Protein AF-A0A4Q2ZDD1-F1 (afdb_monomer)

Sequence (211 aa):
MNVKSLLVLTPCVVAMPARAEEAPAAVHGDAVAQMRRCVEDNGSFETWMLLLDAGDRVYPALAEELLRTRDPLMVRGIATLFQQSAGDKAVPLEAMRTFVKQHAREDPPLVQPVIMAMGAIGTMEDADFLREYLDGTDPAVARAAEEGTAAILLRAAGASPGVPVPEPTGLEKDDKVKRAIDRTMVWAWVAVGVLAAIRIALVVARRRGRW

Nearest PDB structures (foldseek):
  4d4z-assembly1_A  TM=6.697E-01  e=2.261E-03  Homo sapiens
  7p3y-assembly1_A  TM=6.116E-01  e=2.765E-01  Saccharomyces cerevisiae
  8rbx-assembly1_d  TM=6.125E-01  e=2.509E-01  Homo sapiens
  7ux3-assembly1_G  TM=5.053E-01  e=8.045E-01  Mus musculus
  7rw8-assembly1_B  TM=5.843E-01  e=2.580E+00  Mus musculus

Solvent-accessible surface area (backbone atoms only — not comparable to full-atom values): 12262 Å² total; per-residue (Å²): 142,84,89,83,88,87,82,81,87,74,83,82,83,74,83,76,77,95,65,90,74,78,75,58,70,69,57,33,59,47,43,49,52,49,50,52,47,24,61,74,65,74,53,43,62,66,58,50,51,52,56,36,71,48,24,62,74,36,39,67,40,45,33,54,45,52,71,66,59,86,50,60,65,58,46,41,49,49,28,50,46,62,51,70,24,84,45,77,57,65,64,49,51,53,36,44,54,52,42,40,73,72,28,51,86,80,40,41,82,65,28,38,53,42,39,46,27,41,16,76,66,43,50,74,70,50,29,61,60,30,55,76,34,50,86,41,93,48,67,66,43,13,50,29,23,49,55,15,27,51,42,22,51,33,50,75,70,68,39,74,84,71,72,80,75,76,76,79,75,85,72,97,80,61,79,65,60,53,55,52,50,54,50,55,52,50,51,53,51,48,51,54,50,51,53,51,51,52,50,51,51,51,54,52,50,63,60,63,73,72,118

Radius of gyration: 23.41 Å; Cα contacts (8 Å, |Δi|>4): 183; chains: 1; bounding box: 57×53×79 Å

Structure (mmCIF, N/CA/C/O backbone):
data_AF-A0A4Q2ZDD1-F1
#
_entry.id   AF-A0A4Q2ZDD1-F1
#
loop_
_atom_site.group_PDB
_atom_site.id
_atom_site.type_symbol
_atom_site.label_atom_id
_atom_site.label_alt_id
_atom_site.label_comp_id
_atom_site.label_asym_id
_atom_site.label_entity_id
_atom_site.label_seq_id
_atom_site.pdbx_PDB_ins_code
_atom_site.Cartn_x
_atom_site.Cartn_y
_atom_site.Cartn_z
_atom_site.occupancy
_atom_site.B_iso_or_equiv
_atom_site.auth_seq_id
_atom_site.auth_comp_id
_atom_site.auth_asym_id
_atom_site.auth_atom_id
_atom_site.pdbx_PDB_model_num
ATOM 1 N N . MET A 1 1 ? 40.234 -16.486 -63.274 1.00 39.50 1 MET A N 1
ATOM 2 C CA . MET A 1 1 ? 39.705 -17.621 -62.485 1.00 39.50 1 MET A CA 1
ATOM 3 C C . MET A 1 1 ? 40.265 -17.551 -61.072 1.00 39.50 1 MET A C 1
ATOM 5 O O . MET A 1 1 ? 41.427 -17.875 -60.898 1.00 39.50 1 MET A O 1
ATOM 9 N N . ASN A 1 2 ? 39.487 -17.058 -60.105 1.00 30.97 2 ASN A N 1
ATOM 10 C CA . ASN A 1 2 ? 39.189 -17.702 -58.815 1.00 30.97 2 ASN A CA 1
ATOM 11 C C . ASN A 1 2 ? 38.387 -16.702 -57.970 1.00 30.97 2 ASN A C 1
ATOM 13 O O . ASN A 1 2 ? 38.896 -15.652 -57.591 1.00 30.97 2 ASN A O 1
ATOM 17 N N . VAL A 1 3 ? 37.118 -17.026 -57.737 1.00 36.75 3 VAL A N 1
ATOM 18 C CA . VAL A 1 3 ? 36.177 -16.271 -56.907 1.00 36.75 3 VAL A CA 1
ATOM 19 C C . VAL A 1 3 ? 36.146 -16.970 -55.553 1.00 36.75 3 VAL A C 1
ATOM 21 O O . VAL A 1 3 ? 35.789 -18.145 -55.489 1.00 36.75 3 VAL A O 1
ATOM 24 N N . LYS A 1 4 ? 36.512 -16.276 -54.474 1.00 36.97 4 LYS A N 1
ATOM 25 C CA . LYS A 1 4 ? 36.211 -16.713 -53.108 1.00 36.97 4 LYS A CA 1
ATOM 26 C C . LYS A 1 4 ? 35.758 -15.527 -52.265 1.00 36.97 4 LYS A C 1
ATOM 28 O O . LYS A 1 4 ? 36.388 -14.475 -52.280 1.00 36.97 4 LYS A O 1
ATOM 33 N N . SER A 1 5 ? 34.692 -15.796 -51.513 1.00 38.69 5 SER A N 1
ATOM 34 C CA . SER A 1 5 ? 34.201 -15.058 -50.347 1.00 38.69 5 SER A CA 1
ATOM 35 C C . SER A 1 5 ? 33.252 -13.886 -50.610 1.00 38.69 5 SER A C 1
ATOM 37 O O . SER A 1 5 ? 33.546 -12.737 -50.306 1.00 38.69 5 SER A O 1
ATOM 39 N N . LEU A 1 6 ? 32.044 -14.226 -51.065 1.00 36.06 6 LEU A N 1
ATOM 40 C CA . LEU A 1 6 ? 30.820 -13.499 -50.725 1.00 36.06 6 LEU A CA 1
ATOM 41 C C . LEU A 1 6 ? 29.879 -14.517 -50.061 1.00 36.06 6 LEU A C 1
ATOM 43 O O . LEU A 1 6 ? 29.319 -15.372 -50.742 1.00 36.06 6 LEU A O 1
ATOM 47 N N . LEU A 1 7 ? 29.758 -14.482 -48.733 1.00 35.66 7 LEU A N 1
ATOM 48 C CA . LEU A 1 7 ? 28.697 -15.189 -48.015 1.00 35.66 7 LEU A CA 1
ATOM 49 C C . LEU A 1 7 ? 27.900 -14.154 -47.231 1.00 35.66 7 LEU A C 1
ATOM 51 O O . LEU A 1 7 ? 28.367 -13.543 -46.273 1.00 35.66 7 LEU A O 1
ATOM 55 N N . VAL A 1 8 ? 26.713 -13.928 -47.775 1.00 35.16 8 VAL A N 1
ATOM 56 C CA . VAL A 1 8 ? 25.659 -13.024 -47.345 1.00 35.16 8 VAL A CA 1
ATOM 57 C C . VAL A 1 8 ? 25.053 -13.548 -46.045 1.00 35.16 8 VAL A C 1
ATOM 59 O O . VAL A 1 8 ? 24.617 -14.695 -45.971 1.00 35.16 8 VAL A O 1
ATOM 62 N N . LEU A 1 9 ? 25.012 -12.680 -45.034 1.00 29.39 9 LEU A N 1
ATOM 63 C CA . LEU A 1 9 ? 24.261 -12.860 -43.795 1.00 29.39 9 LEU A CA 1
ATOM 64 C C . LEU A 1 9 ? 22.763 -12.944 -44.114 1.00 29.39 9 LEU A C 1
ATOM 66 O O . LEU A 1 9 ? 22.147 -11.963 -44.525 1.00 29.39 9 LEU A O 1
ATOM 70 N N . THR A 1 10 ? 22.179 -14.120 -43.920 1.00 31.58 10 THR A N 1
ATOM 71 C CA . THR A 1 10 ? 20.727 -14.313 -43.842 1.00 31.58 10 THR A CA 1
ATOM 72 C C . THR A 1 10 ? 20.294 -14.062 -42.393 1.00 31.58 10 THR A C 1
ATOM 74 O O . THR A 1 10 ? 20.909 -14.625 -41.486 1.00 31.58 10 THR A O 1
ATOM 77 N N . PRO A 1 11 ? 19.263 -13.241 -42.121 1.00 33.41 11 PRO A N 1
ATOM 78 C CA . PRO A 1 11 ? 18.731 -13.120 -40.773 1.00 33.41 11 PRO A CA 1
ATOM 79 C C . PRO A 1 11 ? 17.888 -14.362 -40.460 1.00 33.41 11 PRO A C 1
ATOM 81 O O . PRO A 1 11 ? 16.822 -14.570 -41.039 1.00 33.41 11 PRO A O 1
ATOM 84 N N . CYS A 1 12 ? 18.363 -15.192 -39.530 1.00 27.34 12 CYS A N 1
ATOM 85 C CA . CYS A 1 12 ? 17.522 -16.181 -38.866 1.00 27.34 12 CYS A CA 1
ATOM 86 C C . CYS A 1 12 ? 16.449 -15.442 -38.061 1.00 27.34 12 CYS A C 1
ATOM 88 O O . CYS A 1 12 ? 16.705 -14.928 -36.973 1.00 27.34 12 CYS A O 1
ATOM 90 N N . VAL A 1 13 ? 15.238 -15.407 -38.609 1.00 32.28 13 VAL A N 1
ATOM 91 C CA . VAL A 1 13 ? 14.012 -15.150 -37.858 1.00 32.28 13 VAL A CA 1
ATOM 92 C C . VAL A 1 13 ? 13.823 -16.332 -36.909 1.00 32.28 13 VAL A C 1
ATOM 94 O O . VAL A 1 13 ? 13.323 -17.385 -37.299 1.00 32.28 13 VAL A O 1
ATOM 97 N N . VAL A 1 14 ? 14.267 -16.178 -35.663 1.00 33.81 14 VAL A N 1
ATOM 98 C CA . VAL A 1 14 ? 13.861 -17.069 -34.576 1.00 33.81 14 VAL A CA 1
ATOM 99 C C . VAL A 1 14 ? 12.520 -16.556 -34.074 1.00 33.81 14 VAL A C 1
ATOM 101 O O . VAL A 1 14 ? 12.433 -15.501 -33.449 1.00 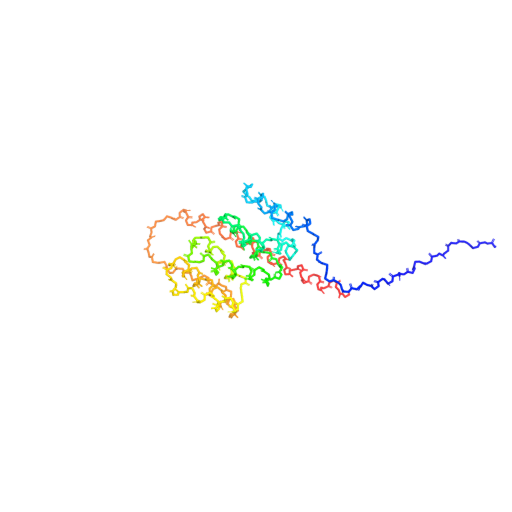33.81 14 VAL A O 1
ATOM 104 N N . ALA A 1 15 ? 11.462 -17.298 -34.388 1.00 32.88 15 ALA A N 1
ATOM 105 C CA . ALA A 1 15 ? 10.172 -17.150 -33.738 1.00 32.88 15 ALA A CA 1
ATOM 106 C C . ALA A 1 15 ? 10.356 -17.382 -32.228 1.00 32.88 15 ALA A C 1
ATOM 108 O O . ALA A 1 15 ? 10.667 -18.496 -31.808 1.00 32.88 15 ALA A O 1
ATOM 109 N N . MET A 1 16 ? 10.196 -16.338 -31.411 1.00 29.38 16 MET A N 1
ATOM 110 C CA . MET A 1 16 ? 10.110 -16.502 -29.960 1.00 29.38 16 MET A CA 1
ATOM 111 C C . MET A 1 16 ? 8.676 -16.902 -29.590 1.00 29.38 16 MET A C 1
ATOM 113 O O . MET A 1 16 ? 7.735 -16.210 -29.988 1.00 29.38 16 MET A O 1
ATOM 117 N N . PRO A 1 17 ? 8.475 -17.998 -28.838 1.00 32.72 17 PRO A N 1
ATOM 118 C CA . PRO A 1 17 ? 7.177 -18.309 -28.270 1.00 32.72 17 PRO A CA 1
ATOM 119 C C . PRO A 1 17 ? 6.877 -17.338 -27.124 1.00 32.72 17 PRO A C 1
ATOM 121 O O . PRO A 1 17 ? 7.739 -17.055 -26.293 1.00 32.72 17 PRO A O 1
ATOM 124 N N . ALA A 1 18 ? 5.633 -16.867 -27.057 1.00 37.66 18 ALA A N 1
ATOM 125 C CA . ALA A 1 18 ? 5.087 -16.235 -25.867 1.00 37.66 18 ALA A CA 1
ATOM 126 C C . ALA A 1 18 ? 5.152 -17.236 -24.700 1.00 37.66 18 ALA A C 1
ATOM 128 O O . ALA A 1 18 ? 4.382 -18.195 -24.647 1.00 37.66 18 ALA A O 1
ATOM 129 N N . ARG A 1 19 ? 6.100 -17.040 -23.783 1.00 34.28 19 ARG A N 1
ATOM 130 C CA . ARG A 1 19 ? 6.134 -17.702 -22.479 1.00 34.28 19 ARG A CA 1
ATOM 131 C C . ARG A 1 19 ? 6.264 -16.627 -21.414 1.00 34.28 19 ARG A C 1
ATOM 133 O O . ARG A 1 19 ? 7.178 -15.813 -21.468 1.00 34.28 19 ARG A O 1
ATOM 140 N N . ALA A 1 20 ? 5.325 -16.640 -20.475 1.00 40.78 20 ALA A N 1
ATOM 141 C CA . ALA A 1 20 ? 5.488 -16.004 -19.183 1.00 40.78 20 ALA A CA 1
ATOM 142 C C . ALA A 1 20 ? 6.718 -16.639 -18.517 1.00 40.78 20 ALA A C 1
ATOM 144 O O . ALA A 1 20 ? 6.679 -17.802 -18.119 1.00 40.78 20 ALA A O 1
ATOM 145 N N . GLU A 1 21 ? 7.838 -15.924 -18.510 1.00 38.06 21 GLU A N 1
ATOM 146 C CA . GLU A 1 21 ? 9.010 -16.296 -17.724 1.00 38.06 21 GLU A CA 1
ATOM 147 C C . GLU A 1 21 ? 8.718 -15.917 -16.271 1.00 38.06 21 GLU A C 1
ATOM 149 O O . GLU A 1 21 ? 8.709 -14.739 -15.913 1.00 38.06 21 GLU A O 1
ATOM 154 N N . GLU A 1 22 ? 8.439 -16.922 -15.437 1.00 40.59 22 GLU A N 1
ATOM 155 C CA . GLU A 1 22 ? 8.611 -16.801 -13.991 1.00 40.59 22 GLU A CA 1
ATOM 156 C C . GLU A 1 22 ? 10.038 -16.304 -13.731 1.00 40.59 22 GLU A C 1
ATOM 158 O O . GLU A 1 22 ? 11.017 -16.926 -14.153 1.00 40.59 22 GLU A O 1
ATOM 163 N N . ALA A 1 23 ? 10.163 -15.150 -13.074 1.00 42.91 23 ALA A N 1
ATOM 164 C CA . ALA A 1 23 ? 11.460 -14.627 -12.679 1.00 42.91 23 ALA A CA 1
ATOM 165 C C . ALA A 1 23 ? 12.167 -15.658 -11.771 1.00 42.91 23 ALA A C 1
ATOM 167 O O . ALA A 1 23 ? 11.532 -16.246 -10.895 1.00 42.91 23 ALA A O 1
ATOM 168 N N . PRO A 1 24 ? 13.474 -15.918 -11.956 1.00 42.97 24 PRO A N 1
ATOM 169 C CA . PRO A 1 24 ? 14.168 -16.937 -11.178 1.00 42.97 24 PRO A CA 1
ATOM 170 C C . PRO A 1 24 ? 14.149 -16.579 -9.687 1.00 42.97 24 PRO A C 1
ATOM 172 O O . PRO A 1 24 ? 14.393 -15.430 -9.324 1.00 42.97 24 PRO A O 1
ATOM 175 N N . ALA A 1 25 ? 13.941 -17.572 -8.814 1.00 44.31 25 ALA A N 1
ATOM 176 C CA . ALA A 1 25 ? 13.860 -17.415 -7.352 1.00 44.31 25 ALA A CA 1
ATOM 177 C C . ALA A 1 25 ? 15.033 -16.628 -6.717 1.00 44.31 25 ALA A C 1
ATOM 179 O O . ALA A 1 25 ? 14.884 -16.038 -5.648 1.00 44.31 25 ALA A O 1
ATOM 180 N N . ALA A 1 26 ? 16.186 -16.563 -7.394 1.00 41.59 26 ALA A N 1
ATOM 181 C CA . ALA A 1 26 ? 17.323 -15.724 -7.012 1.00 41.59 26 ALA A CA 1
ATOM 182 C C . ALA A 1 26 ? 17.005 -14.213 -7.032 1.00 41.59 26 ALA A C 1
ATOM 184 O O . ALA A 1 26 ? 17.471 -13.490 -6.160 1.00 41.59 26 ALA A O 1
ATOM 185 N N . VAL A 1 27 ? 16.175 -13.742 -7.971 1.00 53.06 27 VAL A N 1
ATOM 186 C CA . VAL A 1 27 ? 15.716 -12.340 -8.062 1.00 53.06 27 VAL A CA 1
ATOM 187 C C . VAL A 1 27 ? 14.735 -12.012 -6.929 1.00 53.06 27 VAL A C 1
ATOM 189 O O . VAL A 1 27 ? 14.710 -10.889 -6.432 1.00 53.06 27 VAL A O 1
ATOM 192 N N . HIS A 1 28 ? 13.959 -13.003 -6.475 1.00 53.41 28 HIS A N 1
ATOM 193 C CA . HIS A 1 28 ? 12.991 -12.849 -5.386 1.00 53.41 28 HIS A CA 1
ATOM 194 C C . HIS A 1 28 ? 13.656 -12.729 -4.007 1.00 53.41 28 HIS A C 1
ATOM 196 O O . HIS A 1 28 ? 13.326 -11.816 -3.252 1.00 53.41 28 HIS A O 1
ATOM 202 N N . GLY A 1 29 ? 14.635 -13.588 -3.696 1.00 58.19 29 GLY A N 1
ATOM 203 C CA . GLY A 1 29 ? 15.400 -13.489 -2.443 1.00 58.19 29 GLY A CA 1
ATOM 204 C C . GLY A 1 29 ? 16.274 -12.231 -2.359 1.00 58.19 29 GLY A C 1
ATOM 205 O O . GLY A 1 29 ? 16.457 -11.668 -1.279 1.00 58.19 29 GLY A O 1
ATOM 206 N N . ASP A 1 30 ? 16.769 -11.754 -3.502 1.00 80.44 30 ASP A N 1
ATOM 207 C CA . ASP A 1 30 ? 17.597 -10.550 -3.595 1.00 80.44 30 ASP A CA 1
ATOM 208 C C . ASP A 1 30 ? 16.781 -9.266 -3.347 1.00 80.44 30 ASP A C 1
ATOM 210 O O . ASP A 1 30 ? 17.226 -8.383 -2.618 1.00 80.44 30 ASP A O 1
ATOM 214 N N . ALA A 1 31 ?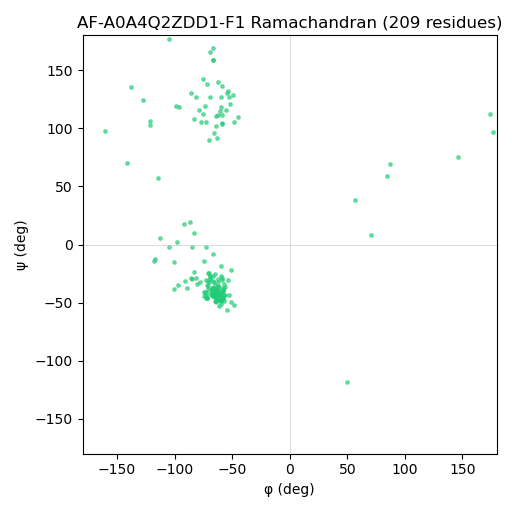 15.537 -9.191 -3.833 1.00 83.31 31 ALA A N 1
ATOM 215 C CA . ALA A 1 31 ? 14.684 -8.011 -3.660 1.00 83.31 31 ALA A CA 1
ATOM 216 C C . ALA A 1 31 ? 14.341 -7.705 -2.190 1.00 83.31 31 ALA A C 1
ATOM 218 O O . ALA A 1 31 ? 14.423 -6.554 -1.756 1.00 83.31 31 ALA A O 1
ATOM 219 N N . VAL A 1 32 ? 13.984 -8.728 -1.405 1.00 85.81 32 VAL A N 1
ATOM 220 C CA . VAL A 1 32 ? 13.670 -8.564 0.027 1.00 85.81 32 VAL A CA 1
ATOM 221 C C . VAL A 1 32 ? 14.921 -8.173 0.813 1.00 85.81 32 VAL A C 1
ATOM 223 O O . VAL A 1 32 ? 14.871 -7.273 1.652 1.00 85.81 32 VAL A O 1
ATOM 226 N N . ALA A 1 33 ? 16.064 -8.798 0.513 1.00 85.69 33 ALA A N 1
ATOM 227 C CA . ALA A 1 33 ? 17.336 -8.463 1.147 1.00 85.69 33 ALA A CA 1
ATOM 228 C C . ALA A 1 33 ? 17.785 -7.029 0.816 1.00 85.69 33 ALA A C 1
ATOM 230 O O . ALA A 1 33 ? 18.251 -6.308 1.698 1.00 85.69 33 ALA A O 1
ATOM 231 N N . GLN A 1 34 ? 17.613 -6.595 -0.434 1.00 84.69 34 GLN A N 1
ATOM 232 C CA . GLN A 1 34 ? 17.891 -5.225 -0.866 1.00 84.69 34 GLN A CA 1
ATOM 233 C C . GLN A 1 34 ? 16.964 -4.212 -0.194 1.00 84.69 34 GLN A C 1
ATOM 235 O O . GLN A 1 34 ? 17.444 -3.174 0.256 1.00 84.69 34 GLN A O 1
ATOM 240 N N . MET A 1 35 ? 15.668 -4.518 -0.071 1.00 85.31 35 MET A N 1
ATOM 241 C CA . MET A 1 35 ? 14.721 -3.674 0.663 1.00 85.31 35 MET A CA 1
ATOM 242 C C . MET A 1 35 ? 15.136 -3.537 2.129 1.00 85.31 35 MET A C 1
ATOM 244 O O . MET A 1 35 ? 15.214 -2.425 2.643 1.00 85.31 35 MET A O 1
ATOM 248 N N . ARG A 1 36 ? 15.477 -4.654 2.778 1.00 86.12 36 ARG A N 1
ATOM 249 C CA . ARG A 1 36 ? 15.914 -4.673 4.176 1.00 86.12 36 ARG A CA 1
ATOM 250 C C . ARG A 1 36 ? 17.168 -3.830 4.395 1.00 86.12 36 ARG A C 1
ATOM 252 O O . ARG A 1 36 ? 17.146 -2.949 5.245 1.00 86.12 36 ARG A O 1
ATOM 259 N N . ARG A 1 37 ? 18.200 -3.999 3.561 1.00 82.12 37 ARG A N 1
ATOM 260 C CA . ARG A 1 37 ? 19.391 -3.129 3.594 1.00 82.12 37 ARG A CA 1
ATOM 261 C C . ARG A 1 37 ? 19.038 -1.671 3.339 1.00 82.12 37 ARG A C 1
ATOM 263 O O . ARG A 1 37 ? 19.542 -0.793 4.017 1.00 82.12 37 ARG A O 1
ATOM 270 N N . CYS A 1 38 ? 18.146 -1.393 2.389 1.00 81.50 38 CYS A N 1
ATOM 271 C CA . CYS A 1 38 ? 17.721 -0.025 2.112 1.00 81.50 38 CYS A CA 1
ATOM 272 C C . CYS A 1 38 ? 17.039 0.616 3.329 1.00 81.50 38 CYS A C 1
ATOM 274 O O . CYS A 1 38 ? 17.226 1.804 3.567 1.00 81.50 38 CYS A O 1
ATOM 276 N N . VAL A 1 39 ? 16.265 -0.146 4.097 1.00 79.38 39 VAL A N 1
ATOM 277 C CA . VAL A 1 39 ? 15.628 0.329 5.329 1.00 79.38 39 VAL A CA 1
ATOM 278 C C . VAL A 1 39 ? 16.650 0.495 6.462 1.00 79.38 39 VAL A C 1
ATOM 280 O O . VAL A 1 39 ? 16.640 1.524 7.135 1.00 79.38 39 VAL A O 1
ATOM 283 N N . GLU A 1 40 ? 17.547 -0.477 6.647 1.00 77.81 40 GLU A N 1
ATOM 284 C CA . GLU A 1 40 ? 18.572 -0.489 7.704 1.00 77.81 40 GLU A CA 1
ATOM 285 C C . GLU A 1 40 ? 19.654 0.589 7.493 1.00 77.81 40 GLU A C 1
ATOM 287 O O . GLU A 1 40 ? 20.049 1.268 8.441 1.00 77.81 40 GLU A O 1
ATOM 292 N N . ASP A 1 41 ? 20.071 0.819 6.245 1.00 72.25 41 ASP A N 1
ATOM 293 C CA . ASP A 1 41 ? 21.125 1.771 5.867 1.00 72.25 41 ASP A CA 1
ATOM 294 C C . ASP A 1 41 ? 20.597 3.208 5.651 1.00 72.25 41 ASP A C 1
ATOM 296 O O . ASP A 1 41 ? 21.249 4.027 5.001 1.00 72.25 41 ASP A O 1
ATOM 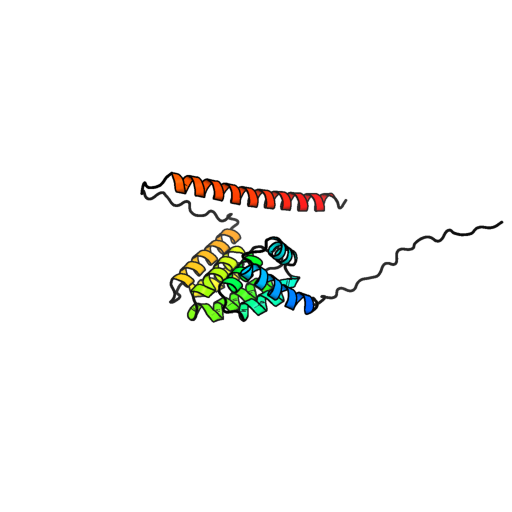300 N N . ASN A 1 42 ? 19.410 3.547 6.175 1.00 65.88 42 ASN A N 1
ATOM 301 C CA . ASN A 1 42 ? 18.755 4.858 6.011 1.00 65.88 42 ASN A CA 1
ATOM 302 C C . ASN A 1 42 ? 18.525 5.294 4.549 1.00 65.88 42 ASN A C 1
ATOM 304 O O . ASN A 1 42 ? 18.607 6.479 4.216 1.00 65.88 42 ASN A O 1
ATOM 308 N N . GLY A 1 43 ? 18.176 4.361 3.669 1.00 59.97 43 GLY A N 1
ATOM 309 C CA . GLY A 1 43 ? 17.697 4.679 2.329 1.00 59.97 43 GLY A CA 1
ATOM 310 C C . GLY A 1 43 ? 18.814 4.896 1.321 1.00 59.97 43 GLY A C 1
ATOM 311 O O . GLY A 1 43 ? 18.871 5.960 0.704 1.00 59.97 43 GLY A O 1
ATOM 312 N N . SER A 1 44 ? 19.676 3.890 1.115 1.00 74.06 44 SER A N 1
ATOM 313 C CA . SER A 1 44 ? 20.602 3.879 -0.027 1.00 74.06 44 SER A CA 1
ATOM 314 C C . SER A 1 44 ? 19.834 4.203 -1.313 1.00 74.06 44 SER A C 1
ATOM 316 O O . SER A 1 44 ? 19.066 3.385 -1.826 1.00 74.06 44 SER A O 1
ATOM 318 N N . PHE A 1 45 ? 20.026 5.426 -1.816 1.00 72.31 45 PHE A N 1
ATOM 319 C CA . PHE A 1 45 ? 19.269 5.957 -2.947 1.00 72.31 45 PHE A CA 1
ATOM 320 C C . PHE A 1 45 ? 19.421 5.073 -4.189 1.00 72.31 45 PHE A C 1
ATOM 322 O O . PHE A 1 45 ? 18.461 4.857 -4.922 1.00 72.31 45 PHE A O 1
ATOM 329 N N . GLU A 1 46 ? 20.615 4.520 -4.398 1.00 71.62 46 GLU A N 1
ATOM 330 C CA . GLU A 1 46 ? 20.912 3.628 -5.516 1.00 71.62 46 GLU A CA 1
ATOM 331 C C . GLU A 1 46 ? 20.121 2.318 -5.423 1.00 71.62 46 GLU A C 1
ATOM 333 O O . GLU A 1 46 ? 19.439 1.944 -6.376 1.00 71.62 46 GLU A O 1
ATOM 338 N N . THR A 1 47 ? 20.123 1.669 -4.254 1.00 76.25 47 THR A N 1
ATOM 339 C CA . THR A 1 47 ? 19.349 0.441 -4.015 1.00 76.25 47 THR A CA 1
ATOM 340 C C . THR A 1 47 ? 17.851 0.691 -4.182 1.00 76.25 47 THR A C 1
ATOM 342 O O . THR A 1 47 ? 17.153 -0.099 -4.814 1.00 76.25 47 THR A O 1
ATOM 345 N N . TRP A 1 48 ? 17.355 1.821 -3.672 1.00 78.38 48 TRP A N 1
ATOM 346 C CA . TRP A 1 48 ? 15.957 2.214 -3.835 1.00 78.38 48 TRP A CA 1
ATOM 347 C C . TRP A 1 48 ? 15.578 2.391 -5.311 1.00 78.38 48 TRP A C 1
ATOM 349 O O . TRP A 1 48 ? 14.565 1.861 -5.766 1.00 78.38 48 TRP A O 1
ATOM 359 N N . MET A 1 49 ? 16.415 3.089 -6.082 1.00 77.62 49 MET A N 1
ATOM 360 C CA . MET A 1 49 ? 16.197 3.303 -7.515 1.00 77.62 49 MET A CA 1
ATOM 361 C C . MET A 1 49 ? 16.209 1.995 -8.312 1.00 77.62 49 MET A C 1
ATOM 363 O O . MET A 1 49 ? 15.383 1.836 -9.213 1.00 77.62 49 MET A O 1
ATOM 367 N N . LEU A 1 50 ? 17.088 1.050 -7.967 1.00 82.81 50 LEU A N 1
ATOM 368 C CA . LEU A 1 50 ? 17.116 -0.277 -8.589 1.00 82.81 50 LEU A CA 1
ATOM 369 C C . LEU A 1 50 ? 15.814 -1.042 -8.344 1.00 82.81 50 LEU A C 1
ATOM 371 O O . LEU A 1 50 ? 15.247 -1.608 -9.278 1.00 82.81 50 LEU A O 1
ATOM 375 N N . LEU A 1 51 ? 15.303 -1.019 -7.112 1.00 82.56 51 LEU A N 1
ATOM 376 C CA . LEU A 1 51 ? 14.043 -1.681 -6.781 1.00 82.56 51 LEU A CA 1
ATOM 377 C C . LEU A 1 51 ? 12.845 -1.013 -7.485 1.00 82.56 51 LEU A C 1
ATOM 379 O O . LEU A 1 51 ? 11.940 -1.707 -7.954 1.00 82.56 51 LEU A O 1
ATOM 383 N N . LEU A 1 52 ? 12.847 0.320 -7.614 1.00 81.69 52 LEU A N 1
ATOM 384 C CA . LEU A 1 52 ? 11.818 1.052 -8.363 1.00 81.69 52 LEU A CA 1
ATOM 385 C C . LEU A 1 52 ? 11.806 0.698 -9.854 1.00 81.69 52 LEU A C 1
ATOM 387 O O . LEU A 1 52 ? 10.723 0.574 -10.433 1.00 81.69 52 LEU A O 1
ATOM 391 N N . ASP A 1 53 ? 12.985 0.552 -10.464 1.00 78.94 53 ASP A N 1
ATOM 392 C CA . ASP A 1 53 ? 13.135 0.168 -11.874 1.00 78.94 53 ASP A CA 1
ATOM 393 C C . ASP A 1 53 ? 12.777 -1.306 -12.105 1.00 78.94 53 ASP A C 1
ATOM 395 O O . ASP A 1 53 ? 12.184 -1.663 -13.125 1.00 78.94 53 ASP A O 1
ATOM 399 N N . ALA A 1 54 ? 13.071 -2.171 -11.131 1.00 82.25 54 ALA A N 1
ATOM 400 C CA . ALA A 1 54 ? 12.739 -3.586 -11.216 1.00 82.25 54 ALA A CA 1
ATOM 401 C C . ALA A 1 54 ? 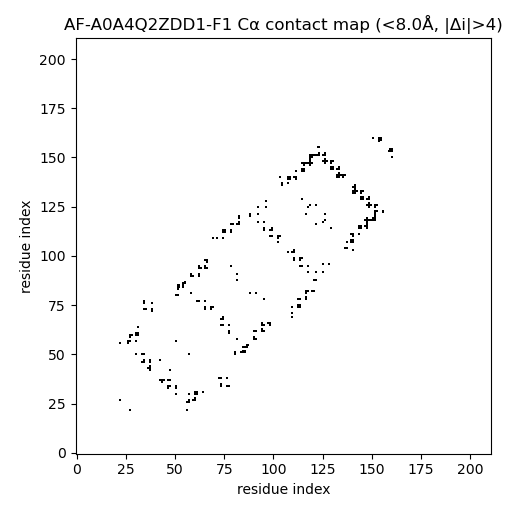11.221 -3.846 -11.222 1.00 82.25 54 ALA A C 1
ATOM 403 O O . ALA A 1 54 ? 10.788 -4.785 -11.899 1.00 82.25 54 ALA A O 1
ATOM 404 N N . GLY A 1 55 ? 10.437 -3.007 -10.527 1.00 79.75 55 GLY A N 1
ATOM 405 C CA . GLY A 1 55 ? 8.975 -2.942 -10.625 1.00 79.75 55 GLY A CA 1
ATOM 406 C C . GLY A 1 55 ? 8.288 -4.305 -10.498 1.00 79.75 55 GLY A C 1
ATOM 407 O O . GLY A 1 55 ? 8.436 -4.991 -9.488 1.00 79.75 55 GLY A O 1
ATOM 408 N N . ASP A 1 56 ? 7.580 -4.718 -11.552 1.00 83.94 56 ASP A N 1
ATOM 409 C CA . ASP A 1 56 ? 6.789 -5.960 -11.607 1.00 83.94 56 ASP A CA 1
ATOM 410 C C . ASP A 1 56 ? 7.577 -7.217 -11.230 1.00 83.94 56 ASP A C 1
ATOM 412 O O . ASP A 1 56 ? 7.025 -8.158 -10.664 1.00 83.94 56 ASP A O 1
ATOM 416 N N . ARG A 1 57 ? 8.889 -7.232 -11.494 1.00 86.31 57 ARG A N 1
ATOM 417 C CA . ARG A 1 57 ? 9.743 -8.394 -11.204 1.00 86.31 57 ARG A CA 1
ATOM 418 C C . ARG A 1 57 ? 9.943 -8.624 -9.707 1.00 86.31 57 ARG A C 1
ATOM 420 O O . ARG A 1 57 ? 10.193 -9.756 -9.299 1.00 86.31 57 ARG A O 1
ATOM 427 N N . VAL A 1 58 ? 9.854 -7.567 -8.896 1.00 88.44 58 VAL A N 1
ATOM 428 C CA . VAL A 1 58 ? 10.086 -7.640 -7.444 1.00 88.44 58 VAL A CA 1
ATOM 429 C C . VAL A 1 58 ? 8.794 -7.678 -6.634 1.00 88.44 58 VAL A C 1
ATOM 431 O O . VAL A 1 58 ? 8.830 -8.064 -5.467 1.00 88.44 58 VAL A O 1
ATOM 434 N N . TYR A 1 59 ? 7.647 -7.336 -7.233 1.00 91.88 59 TYR A N 1
ATOM 435 C CA . TYR A 1 59 ? 6.368 -7.304 -6.521 1.00 91.88 59 TYR A CA 1
ATOM 436 C C . TYR A 1 59 ? 5.976 -8.622 -5.856 1.00 91.88 59 TYR A C 1
ATOM 438 O O . TYR A 1 59 ? 5.578 -8.539 -4.699 1.00 91.88 59 TYR A O 1
ATOM 446 N N . PRO A 1 60 ? 6.114 -9.812 -6.475 1.00 93.31 60 PRO A N 1
ATOM 447 C CA . PRO A 1 60 ? 5.711 -11.055 -5.815 1.00 93.31 60 PRO A CA 1
ATOM 448 C C . PRO A 1 60 ? 6.450 -11.284 -4.490 1.00 93.31 60 PRO A C 1
ATOM 450 O O . PRO A 1 60 ? 5.828 -11.557 -3.468 1.00 93.31 60 PRO A O 1
ATOM 453 N N . ALA A 1 61 ? 7.769 -11.076 -4.486 1.00 92.56 61 ALA A N 1
ATOM 454 C CA . ALA A 1 61 ? 8.597 -11.262 -3.298 1.00 92.56 61 ALA A CA 1
ATOM 455 C C . ALA A 1 61 ? 8.296 -10.221 -2.211 1.00 92.56 61 ALA A C 1
ATOM 457 O O . ALA A 1 61 ? 8.201 -10.550 -1.031 1.00 92.56 61 ALA A O 1
ATOM 458 N N . LEU A 1 62 ? 8.110 -8.958 -2.603 1.00 93.81 62 LEU A N 1
ATOM 459 C CA . LEU A 1 62 ? 7.783 -7.889 -1.659 1.00 93.81 62 LEU A CA 1
ATOM 460 C C . LEU A 1 62 ? 6.343 -7.993 -1.137 1.00 93.81 62 LEU A C 1
ATOM 462 O O . LEU A 1 62 ? 6.085 -7.612 -0.002 1.00 93.81 62 LEU A O 1
ATOM 466 N N . ALA A 1 63 ? 5.414 -8.524 -1.932 1.00 95.88 63 ALA A N 1
ATOM 467 C CA . ALA A 1 63 ? 4.045 -8.805 -1.514 1.00 95.88 63 ALA A CA 1
ATOM 468 C C . ALA A 1 63 ? 4.019 -9.921 -0.465 1.00 95.88 63 ALA A C 1
ATOM 470 O O . ALA A 1 63 ? 3.356 -9.785 0.560 1.00 95.88 63 ALA A O 1
ATOM 471 N N . GLU A 1 64 ? 4.783 -10.992 -0.685 1.00 95.50 64 GLU A N 1
ATOM 472 C CA . GLU A 1 64 ? 4.932 -12.070 0.293 1.00 95.50 64 GLU A CA 1
ATOM 473 C C . GLU A 1 64 ? 5.590 -11.573 1.589 1.00 95.50 64 GLU A C 1
ATOM 475 O O . GLU A 1 64 ? 5.111 -11.888 2.680 1.00 95.50 64 GLU A O 1
ATOM 480 N N . GLU A 1 65 ? 6.639 -10.749 1.486 1.00 95.56 65 GLU A N 1
ATOM 481 C CA . GLU A 1 65 ? 7.285 -10.147 2.658 1.00 95.56 65 GLU A CA 1
ATOM 482 C C . GLU A 1 65 ? 6.335 -9.207 3.409 1.00 95.56 65 GLU A C 1
ATOM 484 O O . GLU A 1 65 ? 6.306 -9.247 4.638 1.00 95.56 65 GLU A O 1
ATOM 489 N N . LEU A 1 66 ? 5.517 -8.410 2.707 1.00 96.81 66 LEU A N 1
ATOM 490 C CA . LEU A 1 66 ? 4.521 -7.531 3.330 1.00 96.81 66 LEU A CA 1
ATOM 491 C C . LEU A 1 66 ? 3.568 -8.324 4.229 1.00 96.81 66 LEU A C 1
ATOM 493 O O . LEU A 1 66 ? 3.305 -7.902 5.347 1.00 96.81 66 LEU A O 1
ATOM 497 N N . LEU A 1 67 ? 3.091 -9.484 3.773 1.00 96.56 67 LEU A N 1
ATOM 498 C CA . LEU A 1 67 ? 2.169 -10.330 4.541 1.00 96.56 67 LEU A CA 1
ATOM 499 C C . LEU A 1 67 ? 2.837 -11.082 5.703 1.00 96.56 67 LEU A C 1
ATOM 501 O O . LEU A 1 67 ? 2.147 -11.631 6.561 1.00 96.56 67 LEU A O 1
ATOM 505 N N . ARG A 1 68 ? 4.172 -11.144 5.734 1.00 94.94 68 ARG A N 1
ATOM 506 C CA . ARG A 1 68 ? 4.934 -11.827 6.790 1.00 94.94 68 ARG A CA 1
ATOM 507 C C . ARG A 1 68 ? 5.502 -10.885 7.836 1.00 94.94 68 ARG A C 1
ATOM 509 O O . ARG A 1 68 ? 5.586 -11.253 9.008 1.00 94.94 68 ARG A O 1
ATOM 516 N N . THR A 1 69 ? 5.960 -9.715 7.411 1.00 93.31 69 THR A N 1
ATOM 517 C CA . THR A 1 69 ? 6.708 -8.810 8.272 1.00 93.31 69 THR A CA 1
ATOM 518 C C . THR A 1 69 ? 5.796 -8.097 9.266 1.00 93.31 69 THR A C 1
ATOM 520 O O . THR A 1 69 ? 4.671 -7.710 8.961 1.00 93.31 69 THR A O 1
ATOM 523 N N . ARG A 1 70 ? 6.305 -7.905 10.484 1.00 92.94 70 ARG A N 1
ATOM 524 C CA . ARG A 1 70 ? 5.700 -7.051 11.519 1.00 92.94 70 ARG A CA 1
ATOM 525 C C . ARG A 1 70 ? 6.554 -5.818 11.810 1.00 92.94 70 ARG A C 1
ATOM 527 O O . ARG A 1 70 ? 6.258 -5.074 12.733 1.00 92.94 70 ARG A O 1
ATOM 534 N N . ASP A 1 71 ? 7.627 -5.621 11.046 1.00 91.56 71 ASP A N 1
ATOM 535 C CA . ASP A 1 71 ? 8.501 -4.461 11.178 1.00 91.56 71 ASP A CA 1
ATOM 536 C C . ASP A 1 71 ? 7.853 -3.240 10.494 1.00 91.56 71 ASP A C 1
ATOM 538 O O . ASP A 1 71 ? 7.701 -3.244 9.265 1.00 91.56 71 ASP A O 1
ATOM 542 N N . PRO A 1 72 ? 7.496 -2.178 11.246 1.00 91.19 72 PRO A N 1
ATOM 543 C CA . PRO A 1 72 ? 6.846 -0.996 10.686 1.00 91.19 72 PRO A CA 1
ATOM 544 C C . PRO A 1 72 ? 7.659 -0.296 9.595 1.00 91.19 72 PRO A C 1
ATOM 546 O O . PRO A 1 72 ? 7.080 0.295 8.678 1.00 91.19 72 PRO A O 1
ATOM 549 N N . LEU A 1 73 ? 8.993 -0.356 9.663 1.00 89.19 73 LEU A N 1
ATOM 550 C CA . LEU A 1 73 ? 9.849 0.267 8.656 1.00 89.19 73 LEU A CA 1
ATOM 551 C C . LEU A 1 73 ? 9.828 -0.521 7.347 1.00 89.19 73 LEU A C 1
ATOM 553 O O . LEU A 1 73 ? 9.717 0.084 6.279 1.00 89.19 73 LEU A O 1
ATOM 557 N N . MET A 1 74 ? 9.849 -1.853 7.423 1.00 91.38 74 MET A N 1
ATOM 558 C CA . MET A 1 74 ? 9.695 -2.719 6.251 1.00 91.38 74 MET A CA 1
ATOM 559 C C . MET A 1 74 ? 8.321 -2.555 5.601 1.00 91.38 74 MET A C 1
ATOM 561 O O . MET A 1 74 ? 8.250 -2.382 4.385 1.00 91.38 74 MET A O 1
ATOM 565 N N . VAL A 1 75 ? 7.240 -2.531 6.390 1.00 93.00 75 VAL A N 1
ATOM 566 C CA . VAL A 1 75 ? 5.877 -2.298 5.873 1.00 93.00 75 VAL A CA 1
ATOM 567 C C . VAL A 1 75 ? 5.804 -0.967 5.129 1.00 93.00 75 VAL A C 1
ATOM 569 O O . VAL A 1 75 ? 5.349 -0.910 3.983 1.00 93.00 75 VAL A O 1
ATOM 572 N N . ARG A 1 76 ? 6.314 0.108 5.740 1.00 92.00 76 ARG A N 1
ATOM 573 C CA . ARG A 1 76 ? 6.344 1.435 5.117 1.00 92.00 76 ARG A CA 1
ATOM 574 C C . ARG A 1 76 ? 7.207 1.461 3.855 1.00 92.00 76 ARG A C 1
ATOM 576 O O . ARG A 1 76 ? 6.797 2.068 2.864 1.00 92.00 76 ARG A O 1
ATOM 583 N N . GLY A 1 77 ? 8.378 0.826 3.880 1.00 88.88 77 GLY A N 1
ATOM 584 C CA . GLY A 1 77 ? 9.279 0.729 2.732 1.00 88.88 77 GLY A CA 1
ATOM 585 C C . GLY A 1 77 ? 8.611 0.031 1.550 1.00 88.88 77 GLY A C 1
ATOM 586 O O . GLY A 1 77 ? 8.535 0.596 0.459 1.00 88.88 77 GLY A O 1
ATOM 587 N N . ILE A 1 78 ? 8.021 -1.143 1.778 1.00 94.12 78 ILE A N 1
ATOM 588 C CA . ILE A 1 78 ? 7.316 -1.897 0.735 1.00 94.12 78 ILE A CA 1
ATOM 589 C C . ILE A 1 78 ? 6.126 -1.098 0.185 1.00 94.12 78 ILE A C 1
ATOM 591 O O . ILE A 1 78 ? 6.003 -0.945 -1.032 1.00 94.12 78 ILE A O 1
ATOM 595 N N . ALA A 1 79 ? 5.293 -0.516 1.056 1.00 93.00 79 ALA A N 1
ATOM 596 C CA . ALA A 1 79 ? 4.142 0.284 0.636 1.00 93.00 79 ALA A CA 1
ATOM 597 C C . ALA A 1 79 ? 4.553 1.500 -0.214 1.00 93.00 79 ALA A C 1
ATOM 599 O O . ALA A 1 79 ? 3.948 1.777 -1.253 1.00 93.00 79 ALA A O 1
ATOM 600 N N . THR A 1 80 ? 5.631 2.184 0.179 1.00 91.56 80 THR A N 1
ATOM 601 C CA . THR A 1 80 ? 6.173 3.332 -0.565 1.00 91.56 80 THR A CA 1
ATOM 602 C C . THR A 1 80 ? 6.720 2.898 -1.924 1.00 91.56 80 THR A C 1
ATOM 604 O O . THR A 1 80 ? 6.504 3.581 -2.927 1.00 91.56 80 THR A O 1
ATOM 607 N N . LEU A 1 81 ? 7.389 1.745 -1.996 1.00 90.12 81 LEU A N 1
ATOM 608 C CA . LEU A 1 81 ? 7.893 1.224 -3.260 1.00 90.12 81 LEU A CA 1
ATOM 609 C C . LEU A 1 81 ? 6.756 0.855 -4.215 1.00 90.12 81 LEU A C 1
ATOM 611 O O . LEU A 1 81 ? 6.801 1.213 -5.396 1.00 90.12 81 LEU A O 1
ATOM 615 N N . PHE A 1 82 ? 5.718 0.183 -3.716 1.00 93.88 82 PHE A N 1
ATOM 616 C CA . PHE A 1 82 ? 4.514 -0.119 -4.490 1.00 93.88 82 PHE A CA 1
ATOM 617 C C . PHE A 1 82 ? 3.855 1.152 -5.019 1.00 93.88 82 PHE A C 1
ATOM 619 O O . PHE A 1 82 ? 3.473 1.189 -6.189 1.00 93.88 82 PHE A O 1
ATOM 626 N N . GLN A 1 83 ? 3.805 2.213 -4.214 1.00 93.00 83 GLN A N 1
ATOM 627 C CA . GLN A 1 83 ? 3.286 3.509 -4.639 1.00 93.00 83 GLN A CA 1
ATOM 628 C C . GLN A 1 83 ? 4.127 4.159 -5.755 1.00 93.00 83 GLN A C 1
ATOM 630 O O . GLN A 1 83 ? 3.570 4.681 -6.719 1.00 93.00 83 GLN A O 1
ATOM 635 N N . GLN A 1 84 ? 5.456 4.165 -5.625 1.00 88.62 84 GLN A N 1
ATOM 636 C CA . GLN A 1 84 ? 6.350 4.960 -6.482 1.00 88.62 84 GLN A CA 1
ATOM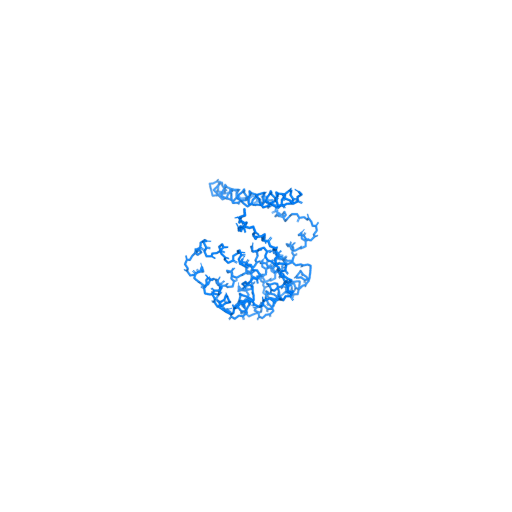 637 C C . GLN A 1 84 ? 6.759 4.277 -7.793 1.00 88.62 84 GLN A C 1
ATOM 639 O O . GLN A 1 84 ? 7.063 4.949 -8.783 1.00 88.62 84 GLN A O 1
ATOM 644 N N . SER A 1 85 ? 6.813 2.948 -7.804 1.00 85.94 85 SER A N 1
ATOM 645 C CA . SER A 1 85 ? 7.220 2.176 -8.984 1.00 85.94 85 SER A CA 1
ATOM 646 C C . SER A 1 85 ? 6.199 2.318 -10.124 1.00 85.94 85 SER A C 1
ATOM 648 O O . SER A 1 85 ? 5.046 2.677 -9.904 1.00 85.94 85 SER A O 1
ATOM 650 N N . ALA A 1 86 ? 6.596 2.050 -11.369 1.00 82.38 86 ALA A N 1
ATOM 651 C CA . ALA A 1 86 ? 5.714 2.209 -12.538 1.00 82.38 86 ALA A CA 1
ATOM 652 C C . ALA A 1 86 ? 5.038 0.914 -13.010 1.00 82.38 86 ALA A C 1
ATOM 654 O O . ALA A 1 86 ? 4.340 0.941 -14.020 1.00 82.38 86 ALA A O 1
ATOM 655 N N . GLY A 1 87 ? 5.284 -0.191 -12.306 1.00 84.50 87 GLY A N 1
ATOM 656 C CA . GLY A 1 87 ? 4.721 -1.498 -12.617 1.00 84.50 87 GLY A CA 1
ATOM 657 C C . GLY A 1 87 ? 3.205 -1.582 -12.422 1.00 84.50 87 GLY A C 1
ATOM 658 O O . GLY A 1 87 ? 2.590 -0.683 -11.834 1.00 84.50 87 GLY A O 1
ATOM 659 N N . ASP A 1 88 ? 2.628 -2.677 -12.904 1.00 91.31 88 ASP A N 1
ATOM 660 C CA . ASP A 1 88 ? 1.228 -3.046 -12.715 1.00 91.31 88 ASP A CA 1
ATOM 661 C C . ASP A 1 88 ? 0.895 -3.200 -11.222 1.00 91.31 88 ASP A C 1
ATOM 663 O O . ASP A 1 88 ? 1.545 -3.915 -10.459 1.00 91.31 88 ASP A O 1
ATOM 667 N N . LYS A 1 89 ? -0.155 -2.504 -10.789 1.00 92.50 89 LYS A N 1
ATOM 668 C CA . LYS A 1 89 ? -0.548 -2.412 -9.382 1.00 92.50 89 LYS A CA 1
ATOM 669 C C . LYS A 1 89 ? -1.429 -3.558 -8.909 1.00 92.50 89 LYS A C 1
ATOM 671 O O . LYS A 1 89 ? -1.724 -3.589 -7.719 1.00 92.50 89 LYS A O 1
ATOM 676 N N . ALA A 1 90 ? -1.797 -4.505 -9.773 1.00 94.44 90 ALA A N 1
ATOM 677 C CA . ALA A 1 90 ? -2.652 -5.631 -9.401 1.00 94.44 90 ALA A CA 1
ATOM 678 C C . ALA A 1 90 ? -2.106 -6.430 -8.198 1.00 94.44 90 ALA A C 1
ATOM 680 O O . ALA A 1 90 ? -2.780 -6.523 -7.171 1.00 94.44 90 ALA A O 1
ATOM 681 N N . VAL A 1 91 ? -0.865 -6.929 -8.290 1.00 95.25 91 VAL A N 1
ATOM 682 C CA . VAL A 1 91 ? -0.220 -7.717 -7.218 1.00 95.25 91 VAL A CA 1
ATOM 683 C C . VAL A 1 91 ? 0.000 -6.884 -5.943 1.00 95.25 91 VAL A C 1
ATOM 685 O O . VAL A 1 91 ? -0.411 -7.331 -4.869 1.00 95.25 91 VAL A O 1
ATOM 688 N N . PRO A 1 92 ? 0.575 -5.663 -6.013 1.00 96.25 92 PRO A N 1
ATOM 689 C CA . PRO A 1 92 ? 0.652 -4.765 -4.864 1.00 96.25 92 PRO A CA 1
ATOM 690 C C . PRO A 1 92 ? -0.678 -4.529 -4.145 1.00 96.25 92 PRO A C 1
ATOM 692 O O . PRO A 1 92 ? -0.743 -4.661 -2.925 1.00 96.25 92 PRO A O 1
ATOM 695 N N . LEU A 1 93 ? -1.740 -4.191 -4.881 1.00 97.62 93 LEU A N 1
ATOM 696 C CA . LEU A 1 93 ? -3.039 -3.857 -4.295 1.00 97.62 93 LEU A CA 1
ATOM 697 C C . LEU A 1 93 ? -3.692 -5.071 -3.630 1.00 97.62 93 LEU A C 1
ATOM 699 O O . LEU A 1 93 ? -4.272 -4.936 -2.554 1.00 97.62 93 LEU A O 1
ATOM 703 N N . GLU A 1 94 ? -3.555 -6.266 -4.207 1.00 97.88 94 GLU A N 1
ATOM 704 C CA . GLU A 1 94 ? -4.037 -7.499 -3.578 1.00 97.88 94 GLU A CA 1
ATOM 705 C C . GLU A 1 94 ? -3.330 -7.783 -2.244 1.00 97.88 94 GLU A C 1
ATOM 707 O O . GLU A 1 94 ? -3.988 -8.078 -1.236 1.00 97.88 94 GLU A O 1
ATOM 712 N N . ALA A 1 95 ? -2.005 -7.627 -2.210 1.00 97.88 95 ALA A N 1
ATOM 713 C CA . ALA A 1 95 ? -1.220 -7.791 -0.992 1.00 97.88 95 ALA A CA 1
ATOM 714 C C . ALA A 1 95 ? -1.600 -6.748 0.069 1.00 97.88 95 ALA A C 1
ATOM 716 O O . ALA A 1 95 ? -1.815 -7.094 1.230 1.00 97.88 95 ALA A O 1
ATOM 717 N N . MET A 1 96 ? -1.764 -5.483 -0.331 1.00 98.31 96 MET A N 1
ATOM 718 C CA . MET A 1 96 ? -2.177 -4.399 0.563 1.00 98.31 96 MET A CA 1
ATOM 719 C C . MET A 1 96 ? -3.576 -4.634 1.150 1.00 98.31 96 MET A C 1
ATOM 721 O O . MET A 1 96 ? -3.743 -4.525 2.365 1.00 98.31 96 MET A O 1
ATOM 725 N N . ARG A 1 97 ? -4.567 -5.038 0.339 1.00 98.19 97 ARG A N 1
ATOM 726 C CA . ARG A 1 97 ? -5.912 -5.402 0.832 1.00 98.19 97 ARG A CA 1
ATOM 727 C C . ARG A 1 97 ? -5.846 -6.528 1.857 1.00 98.19 97 ARG A C 1
ATOM 729 O O . ARG A 1 97 ? -6.487 -6.458 2.905 1.00 98.19 97 ARG A O 1
ATOM 736 N N . THR A 1 98 ? -5.063 -7.563 1.562 1.00 98.06 98 THR A N 1
ATOM 737 C CA . THR A 1 98 ? -4.890 -8.714 2.457 1.00 98.06 98 THR A CA 1
ATOM 738 C C . THR A 1 98 ? -4.240 -8.295 3.776 1.00 98.06 98 THR A C 1
ATOM 740 O O . THR A 1 98 ? -4.734 -8.664 4.840 1.00 98.06 98 THR A O 1
ATOM 743 N N . PHE A 1 99 ? -3.207 -7.454 3.718 1.00 97.69 99 PHE A N 1
ATOM 744 C CA . PHE A 1 99 ? -2.530 -6.909 4.892 1.00 97.69 99 PHE A CA 1
ATOM 745 C C . PHE A 1 99 ? -3.475 -6.086 5.782 1.00 97.69 99 PHE A C 1
ATOM 747 O O . PHE A 1 99 ? -3.553 -6.311 6.991 1.00 97.69 99 PHE A O 1
ATOM 754 N N . VAL A 1 100 ? -4.253 -5.173 5.185 1.00 96.69 100 VAL A N 1
ATOM 755 C CA . VAL A 1 100 ? -5.251 -4.361 5.905 1.00 96.69 100 VAL A CA 1
ATOM 756 C C . VAL A 1 100 ? -6.282 -5.265 6.590 1.00 96.69 100 VAL A C 1
ATOM 758 O O . VAL A 1 100 ? -6.549 -5.092 7.779 1.00 96.69 100 VAL A O 1
ATOM 761 N N . LYS A 1 101 ? -6.809 -6.283 5.892 1.00 95.81 101 LYS A N 1
ATOM 762 C CA . LYS A 1 101 ? -7.764 -7.248 6.471 1.00 95.81 101 LYS A CA 1
ATOM 763 C C . LYS A 1 101 ? -7.208 -7.978 7.693 1.00 95.81 101 LYS A C 1
ATOM 765 O O . LYS A 1 101 ? -7.952 -8.198 8.646 1.00 95.81 101 LYS A O 1
ATOM 770 N N . GLN A 1 102 ? -5.931 -8.348 7.663 1.00 95.00 102 GLN A N 1
ATOM 771 C CA . GLN A 1 102 ? -5.288 -9.110 8.735 1.00 95.00 102 GLN A CA 1
ATOM 772 C C . GLN A 1 102 ? -4.931 -8.251 9.951 1.00 95.00 102 GLN A C 1
ATOM 774 O O . GLN A 1 102 ? -4.957 -8.754 11.071 1.00 95.00 102 GLN A O 1
ATOM 779 N N . HIS A 1 103 ? -4.598 -6.972 9.756 1.00 94.88 103 HIS A N 1
ATOM 780 C CA . HIS A 1 103 ? -3.962 -6.176 10.810 1.00 94.88 103 HIS A CA 1
ATOM 781 C C . HIS A 1 103 ? -4.762 -4.965 11.280 1.00 94.88 103 HIS A C 1
ATOM 783 O O . HIS A 1 103 ? -4.476 -4.463 12.361 1.00 94.88 103 HIS A O 1
ATOM 789 N N . ALA A 1 104 ? -5.798 -4.522 10.560 1.00 92.12 104 ALA A N 1
ATOM 790 C CA . ALA A 1 104 ? -6.502 -3.277 10.895 1.00 92.12 104 ALA A CA 1
ATOM 791 C C . ALA A 1 104 ? -7.125 -3.273 12.302 1.00 92.12 104 ALA A C 1
ATOM 793 O O . ALA A 1 104 ? -7.299 -2.211 12.891 1.00 92.12 104 ALA A O 1
ATOM 794 N N . ARG A 1 105 ? -7.467 -4.451 12.843 1.00 88.75 105 ARG A N 1
ATOM 795 C CA . ARG A 1 105 ? -8.036 -4.594 14.193 1.00 88.75 105 ARG A CA 1
ATOM 796 C C . ARG A 1 105 ? -6.989 -4.803 15.283 1.00 88.75 105 ARG A C 1
ATOM 798 O O . ARG A 1 105 ? -7.228 -4.426 16.422 1.00 88.75 105 ARG A O 1
ATOM 805 N N . GLU A 1 106 ? -5.881 -5.455 14.948 1.00 90.62 106 GLU A N 1
ATOM 806 C CA . GLU A 1 106 ? -4.883 -5.908 15.925 1.00 90.62 106 GLU A CA 1
ATOM 807 C C . GLU A 1 106 ? -3.711 -4.935 16.054 1.00 90.62 106 GLU A C 1
ATOM 809 O O . GLU A 1 106 ? -3.176 -4.767 17.146 1.00 90.62 106 GLU A O 1
ATOM 814 N N . ASP A 1 107 ? -3.321 -4.293 14.950 1.00 91.81 107 ASP A N 1
ATOM 815 C CA . ASP A 1 107 ? -2.175 -3.386 14.882 1.00 91.81 107 ASP A CA 1
ATOM 816 C C . ASP A 1 107 ? -2.473 -2.162 13.985 1.00 91.81 107 ASP A C 1
ATOM 818 O O . ASP A 1 107 ? -1.947 -2.037 12.873 1.00 91.81 107 ASP A O 1
ATOM 822 N N . PRO A 1 108 ? -3.355 -1.249 14.440 1.00 88.00 108 PRO A N 1
ATOM 823 C CA . PRO A 1 108 ? -3.762 -0.068 13.675 1.00 88.00 108 PRO A CA 1
ATOM 824 C C . PRO A 1 108 ? -2.603 0.803 13.142 1.00 88.00 108 PRO A C 1
ATOM 826 O O . PRO A 1 108 ? -2.641 1.179 11.963 1.00 88.00 108 PRO A O 1
ATOM 829 N N . PRO A 1 109 ? -1.538 1.100 13.924 1.00 90.62 109 PRO A N 1
ATOM 830 C CA . PRO A 1 109 ? -0.418 1.913 13.442 1.00 90.62 109 PRO A CA 1
ATOM 831 C C . PRO A 1 10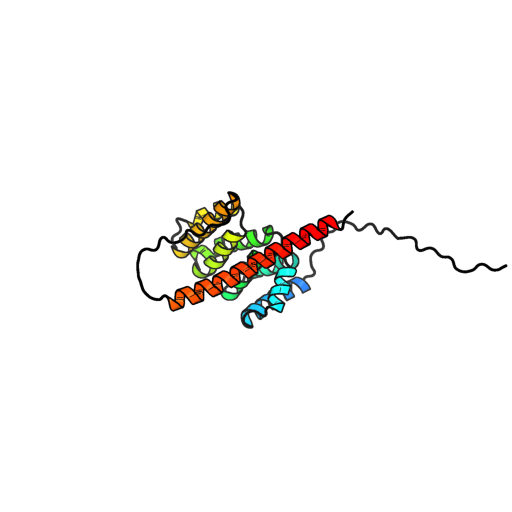9 ? 0.340 1.282 12.270 1.00 90.62 109 PRO A C 1
ATOM 833 O O . PRO A 1 109 ? 0.842 1.999 11.402 1.00 90.62 109 PRO A O 1
ATOM 836 N N . LEU A 1 110 ? 0.410 -0.051 12.223 1.00 92.19 110 LEU A N 1
ATOM 837 C CA . LEU A 1 110 ? 1.097 -0.783 11.161 1.00 92.19 110 LEU A CA 1
ATOM 838 C C . LEU A 1 110 ? 0.359 -0.677 9.816 1.00 92.19 110 LEU A C 1
ATOM 840 O O . LEU A 1 110 ? 0.980 -0.690 8.753 1.00 92.19 110 LEU A O 1
ATOM 844 N N . VAL A 1 111 ? -0.967 -0.536 9.853 1.00 94.31 111 VAL A N 1
ATOM 845 C CA . VAL A 1 111 ? -1.829 -0.537 8.663 1.00 94.31 111 VAL A CA 1
ATOM 846 C C . VAL A 1 111 ? -1.935 0.831 7.998 1.00 94.31 111 VAL A C 1
ATOM 848 O O . VAL A 1 111 ? -2.077 0.914 6.776 1.00 94.31 111 VAL A O 1
ATOM 851 N N . GLN A 1 112 ? -1.813 1.912 8.768 1.00 93.12 112 GLN A N 1
ATOM 852 C CA . GLN A 1 112 ? -1.910 3.278 8.257 1.00 93.12 112 GLN A CA 1
ATOM 853 C C . GLN A 1 112 ? -1.058 3.549 6.995 1.00 93.12 112 GLN A C 1
ATOM 855 O O . GLN A 1 112 ? -1.625 4.013 6.003 1.00 93.12 112 GLN A O 1
ATOM 860 N N . PRO A 1 113 ? 0.260 3.249 6.942 1.00 92.38 113 PRO A N 1
ATOM 861 C CA . PRO A 1 113 ? 1.060 3.503 5.738 1.00 92.38 113 PRO A CA 1
ATOM 862 C C . PRO A 1 113 ? 0.581 2.713 4.511 1.00 92.38 113 PRO A C 1
ATOM 864 O O . PRO A 1 113 ? 0.723 3.190 3.385 1.00 92.38 113 PRO A O 1
ATOM 867 N N . VAL A 1 114 ? -0.011 1.535 4.716 1.00 97.00 114 VAL A N 1
ATOM 868 C CA . VAL A 1 114 ? -0.550 0.699 3.638 1.00 97.00 114 VAL A CA 1
ATOM 869 C C . VAL A 1 114 ? -1.815 1.320 3.055 1.00 97.00 114 VAL A C 1
ATOM 871 O O . VAL A 1 114 ? -1.911 1.460 1.837 1.00 97.00 114 VAL A O 1
ATOM 874 N N . ILE A 1 115 ? -2.741 1.778 3.903 1.00 95.44 115 ILE A N 1
ATOM 875 C CA . ILE A 1 115 ? -3.965 2.462 3.454 1.00 95.44 115 ILE A CA 1
ATOM 876 C C . ILE A 1 115 ? -3.626 3.746 2.687 1.00 95.44 115 ILE A C 1
ATOM 878 O O . ILE A 1 115 ? -4.195 4.005 1.626 1.00 95.44 115 ILE A O 1
ATOM 882 N N . MET A 1 116 ? -2.657 4.529 3.170 1.00 92.62 116 MET A N 1
ATOM 883 C CA . MET A 1 116 ? -2.235 5.752 2.478 1.00 92.62 116 MET A CA 1
ATOM 884 C C . MET A 1 116 ? -1.645 5.455 1.096 1.00 92.62 116 MET A C 1
ATOM 886 O O . MET A 1 116 ? -1.952 6.150 0.124 1.00 92.62 116 MET A O 1
ATOM 890 N N . ALA A 1 117 ? -0.839 4.396 0.981 1.00 93.38 117 ALA A N 1
ATOM 891 C CA . ALA A 1 117 ? -0.321 3.955 -0.307 1.00 93.38 117 ALA A CA 1
ATOM 892 C C . ALA A 1 117 ? -1.452 3.475 -1.236 1.00 93.38 117 ALA A C 1
ATOM 894 O O . ALA A 1 117 ? -1.482 3.878 -2.400 1.00 93.38 117 ALA A O 1
ATOM 895 N N . MET A 1 118 ? -2.436 2.721 -0.726 1.00 96.81 118 MET A N 1
ATOM 896 C CA . MET A 1 118 ? -3.642 2.359 -1.487 1.00 96.81 118 MET A CA 1
ATOM 897 C C . MET A 1 118 ? -4.400 3.597 -1.979 1.00 96.81 118 MET A C 1
ATOM 899 O O . MET A 1 118 ? -4.821 3.628 -3.130 1.00 96.81 118 MET A O 1
ATOM 903 N N . GLY A 1 119 ? -4.501 4.662 -1.181 1.00 92.50 119 GLY A N 1
ATOM 904 C CA . GLY A 1 119 ? -5.092 5.932 -1.618 1.00 92.50 119 GLY A CA 1
ATOM 905 C C . GLY A 1 119 ? -4.425 6.520 -2.871 1.00 92.50 119 GLY A C 1
ATOM 906 O O . GLY A 1 119 ? -5.093 7.059 -3.762 1.00 92.50 119 GLY A O 1
ATOM 907 N N . ALA A 1 120 ? -3.104 6.363 -2.983 1.00 92.88 120 ALA A N 1
ATOM 908 C CA . ALA A 1 120 ? -2.305 6.908 -4.077 1.00 92.88 120 ALA A CA 1
ATOM 909 C C . ALA A 1 120 ? -2.351 6.075 -5.371 1.00 92.88 120 ALA A C 1
ATOM 911 O O . ALA A 1 120 ? -2.292 6.658 -6.456 1.00 92.88 120 ALA A O 1
ATOM 912 N N . ILE A 1 121 ? -2.457 4.744 -5.279 1.00 93.00 121 ILE A N 1
ATOM 913 C CA . ILE A 1 121 ? -2.403 3.842 -6.451 1.00 93.00 121 ILE A CA 1
ATOM 914 C C . ILE A 1 121 ? -3.681 3.038 -6.710 1.00 93.00 121 ILE A C 1
ATOM 916 O O . ILE A 1 121 ? -3.820 2.462 -7.785 1.00 93.00 121 ILE A O 1
ATOM 920 N N . GLY A 1 122 ? -4.615 3.017 -5.764 1.00 92.31 122 GLY A N 1
ATOM 921 C CA . GLY A 1 122 ? -5.824 2.199 -5.791 1.00 92.31 122 GLY A CA 1
ATOM 922 C C . GLY A 1 122 ? -6.843 2.611 -6.847 1.00 92.31 122 GLY A C 1
ATOM 923 O O . GLY A 1 122 ? -6.787 3.701 -7.429 1.00 92.31 122 GLY A O 1
ATOM 924 N N . THR A 1 123 ? -7.779 1.708 -7.079 1.00 92.88 123 THR A N 1
ATOM 925 C CA . THR A 1 123 ? -8.906 1.817 -8.004 1.00 92.88 123 THR A CA 1
ATOM 926 C C . THR A 1 123 ? -10.208 2.072 -7.242 1.00 92.88 123 THR A C 1
ATOM 928 O O . THR A 1 123 ? -10.228 2.069 -6.015 1.00 92.88 123 THR A O 1
ATOM 931 N N . MET A 1 124 ? -11.321 2.263 -7.955 1.00 93.69 124 MET A N 1
ATOM 932 C CA . MET A 1 124 ? -12.639 2.406 -7.321 1.00 93.69 124 MET A CA 1
ATOM 933 C C . MET A 1 124 ? -13.020 1.204 -6.444 1.00 93.69 124 MET A C 1
ATOM 935 O O . MET A 1 124 ? -13.628 1.397 -5.398 1.00 93.69 124 MET A O 1
ATOM 939 N N . GLU A 1 125 ? -12.603 -0.008 -6.817 1.00 94.75 125 GLU A N 1
ATOM 940 C CA . GLU A 1 125 ? -12.803 -1.211 -5.999 1.00 94.75 125 GLU A CA 1
ATOM 941 C C . GLU A 1 125 ? -12.081 -1.097 -4.646 1.00 94.75 125 GLU A C 1
ATOM 943 O O . GLU A 1 125 ? -12.618 -1.476 -3.607 1.00 94.75 125 GLU A O 1
ATOM 948 N N . ASP A 1 126 ? -10.887 -0.499 -4.632 1.00 95.69 126 ASP A N 1
ATOM 949 C CA . ASP A 1 126 ? -10.129 -0.268 -3.402 1.00 95.69 126 ASP A CA 1
ATOM 950 C C . ASP A 1 126 ? -10.780 0.800 -2.516 1.00 95.69 126 ASP A C 1
ATOM 952 O O . ASP A 1 126 ? -10.705 0.705 -1.294 1.00 95.69 126 ASP A O 1
ATOM 956 N N . ALA A 1 127 ? -11.450 1.796 -3.105 1.00 94.12 127 ALA A N 1
ATOM 957 C CA . ALA A 1 127 ? -12.242 2.759 -2.341 1.00 94.12 127 ALA A CA 1
ATOM 958 C C . ALA A 1 127 ? -13.444 2.086 -1.668 1.00 94.12 127 ALA A C 1
ATOM 960 O O . ALA A 1 127 ? -13.712 2.356 -0.500 1.00 94.12 127 ALA A O 1
ATOM 961 N N . ASP A 1 128 ? -14.147 1.198 -2.373 1.00 94.50 128 ASP A N 1
ATOM 962 C CA . ASP A 1 128 ? -15.259 0.444 -1.789 1.00 94.50 128 ASP A CA 1
ATOM 963 C C . ASP A 1 128 ? -14.777 -0.479 -0.660 1.00 94.50 128 ASP A C 1
ATOM 965 O O . ASP A 1 128 ? -15.402 -0.522 0.397 1.00 94.50 128 ASP A O 1
ATOM 969 N N . PHE A 1 129 ? -13.616 -1.119 -0.829 1.00 96.44 129 PHE A N 1
ATOM 970 C CA . PHE A 1 129 ? -12.964 -1.889 0.232 1.00 96.44 129 PHE A CA 1
ATOM 971 C C . PHE A 1 129 ? -12.611 -1.029 1.460 1.00 96.44 129 PHE A C 1
ATOM 973 O O . PHE A 1 129 ? -12.890 -1.423 2.591 1.00 96.44 129 PHE A O 1
ATOM 980 N N . LEU A 1 130 ? -12.014 0.154 1.269 1.00 95.25 130 LEU A N 1
ATOM 981 C CA . LEU A 1 130 ? -11.630 1.031 2.384 1.00 95.25 130 LEU A CA 1
ATOM 982 C C . LEU A 1 130 ? -12.842 1.583 3.150 1.00 95.25 130 LEU A C 1
ATOM 984 O O . LEU A 1 130 ? -12.735 1.824 4.353 1.00 95.25 130 LEU A O 1
ATOM 988 N N . ARG A 1 131 ? -14.007 1.726 2.504 1.00 93.69 131 ARG A N 1
ATOM 989 C CA . ARG A 1 131 ? -15.239 2.176 3.175 1.00 93.69 131 ARG A CA 1
ATOM 990 C C . ARG A 1 131 ? -15.673 1.271 4.324 1.00 93.69 131 ARG A C 1
ATOM 992 O O . ARG A 1 131 ? -16.249 1.777 5.283 1.00 93.69 131 ARG A O 1
ATOM 999 N N . GLU A 1 132 ? -15.352 -0.022 4.273 1.00 93.38 132 GLU A N 1
ATOM 1000 C CA . GLU A 1 132 ? -15.640 -0.974 5.358 1.00 93.38 132 GLU A CA 1
ATOM 1001 C C . GLU A 1 132 ? -14.964 -0.590 6.689 1.00 93.38 132 GLU A C 1
ATOM 1003 O O . GLU A 1 132 ? -15.365 -1.066 7.752 1.00 93.38 132 GLU A O 1
ATOM 1008 N N . TYR A 1 133 ? -13.948 0.277 6.642 1.00 93.31 133 TYR A N 1
ATOM 1009 C CA . TYR A 1 133 ? -13.145 0.684 7.791 1.00 93.31 133 TYR A CA 1
ATOM 1010 C C . TYR A 1 133 ? -13.460 2.098 8.302 1.00 93.31 133 TYR A C 1
ATOM 1012 O O . TYR A 1 133 ? -12.884 2.499 9.312 1.00 93.31 133 TYR A O 1
ATOM 1020 N N . LEU A 1 134 ? -14.371 2.843 7.659 1.00 89.81 134 LEU A N 1
ATOM 1021 C CA . LEU A 1 134 ? -14.743 4.207 8.075 1.00 89.81 134 LEU A CA 1
ATOM 1022 C C . LEU A 1 134 ? -15.462 4.228 9.425 1.00 89.81 134 LEU A C 1
ATOM 1024 O O . LEU A 1 134 ? -15.175 5.072 10.268 1.00 89.81 134 LEU A O 1
ATOM 1028 N N . ASP A 1 135 ? -16.341 3.253 9.646 1.00 84.62 135 ASP A N 1
ATOM 1029 C CA . ASP A 1 135 ? -17.092 3.095 10.896 1.00 84.62 135 ASP A CA 1
ATOM 1030 C C . ASP A 1 135 ? -16.356 2.178 11.897 1.00 84.62 135 ASP A C 1
ATOM 1032 O O . ASP A 1 135 ? -16.949 1.617 12.822 1.00 84.62 135 ASP A O 1
ATOM 1036 N N . GLY A 1 136 ? -15.051 1.970 11.682 1.00 77.06 136 GLY A N 1
ATOM 1037 C CA . GLY A 1 136 ? -14.208 1.094 12.486 1.00 77.06 136 GLY A CA 1
ATOM 1038 C C . GLY A 1 136 ? -13.996 1.591 13.919 1.00 77.06 136 GLY A C 1
ATOM 1039 O O . GLY A 1 136 ? -14.133 2.769 14.235 1.00 77.06 136 GLY A O 1
ATOM 1040 N N . THR A 1 137 ? -13.621 0.671 14.812 1.00 69.44 137 THR A N 1
ATOM 1041 C CA . THR A 1 137 ? -13.394 0.975 16.238 1.00 69.44 137 THR A CA 1
ATOM 1042 C C . THR A 1 137 ? -12.131 1.809 16.477 1.00 69.44 137 THR A C 1
ATOM 1044 O O . THR A 1 137 ? -12.047 2.505 17.487 1.00 69.44 137 THR A O 1
ATOM 1047 N N . ASP A 1 138 ? -11.153 1.745 15.568 1.00 88.94 138 ASP A N 1
ATOM 1048 C CA . ASP A 1 138 ? -9.913 2.510 15.673 1.00 88.94 138 ASP A CA 1
ATOM 1049 C C . ASP A 1 138 ? -9.993 3.819 14.857 1.00 88.94 138 ASP A C 1
ATOM 1051 O O . ASP A 1 138 ? -10.133 3.774 13.629 1.00 88.94 138 ASP A O 1
ATOM 1055 N N . PRO A 1 139 ? -9.873 4.992 15.507 1.00 89.31 139 PRO A N 1
ATOM 1056 C CA . PRO A 1 139 ? -10.023 6.280 14.836 1.00 89.31 139 PRO A CA 1
ATOM 1057 C C . PRO A 1 139 ? -8.871 6.606 13.875 1.00 89.31 139 PRO A C 1
ATOM 1059 O O . PRO A 1 139 ? -9.064 7.390 12.945 1.00 89.31 139 PRO A O 1
ATOM 1062 N N . ALA A 1 140 ? -7.676 6.037 14.069 1.00 88.50 140 ALA A N 1
ATOM 1063 C CA . ALA A 1 140 ? -6.549 6.269 13.169 1.00 88.50 140 ALA A CA 1
ATOM 1064 C C . ALA A 1 140 ? -6.733 5.504 11.851 1.00 88.50 140 ALA A C 1
ATOM 1066 O O . ALA A 1 140 ? -6.490 6.065 10.780 1.00 88.50 140 ALA A O 1
ATOM 1067 N N . VAL A 1 141 ? -7.222 4.263 11.918 1.00 92.06 141 VAL A N 1
ATOM 1068 C CA . VAL A 1 141 ? -7.574 3.468 10.730 1.00 92.06 141 VAL A CA 1
ATOM 1069 C C . VAL A 1 141 ? -8.759 4.084 9.995 1.00 92.06 141 VAL A C 1
ATOM 1071 O O . VAL A 1 141 ? -8.681 4.229 8.778 1.00 92.06 141 VAL A O 1
ATOM 1074 N N . ALA A 1 142 ? -9.805 4.509 10.712 1.00 92.50 142 ALA A N 1
ATOM 1075 C CA . ALA A 1 142 ? -10.960 5.177 10.110 1.00 92.50 142 ALA A CA 1
ATOM 1076 C C . ALA A 1 142 ? -10.551 6.444 9.347 1.00 92.50 142 ALA A C 1
ATOM 1078 O O . ALA A 1 142 ? -10.904 6.619 8.181 1.00 92.50 142 ALA A O 1
ATOM 1079 N N . ARG A 1 143 ? -9.712 7.284 9.965 1.00 92.69 143 ARG A N 1
ATOM 1080 C CA . ARG A 1 143 ? -9.169 8.483 9.320 1.00 92.69 143 ARG A CA 1
ATOM 1081 C C . ARG A 1 143 ? -8.316 8.149 8.096 1.00 92.69 143 ARG A C 1
ATOM 1083 O O . ARG A 1 143 ? -8.458 8.788 7.060 1.00 92.69 143 ARG A O 1
ATOM 1090 N N . ALA A 1 144 ? -7.433 7.156 8.194 1.00 92.56 144 ALA A N 1
ATOM 1091 C CA . ALA A 1 144 ? -6.619 6.738 7.056 1.00 92.56 144 ALA A CA 1
ATOM 1092 C C . ALA A 1 144 ? -7.494 6.213 5.907 1.00 92.56 144 ALA A C 1
ATOM 1094 O O . ALA A 1 144 ? -7.235 6.520 4.745 1.00 92.56 144 ALA A O 1
ATOM 1095 N N . ALA A 1 145 ? -8.543 5.449 6.224 1.00 94.44 145 ALA A N 1
ATOM 1096 C CA . ALA A 1 145 ? -9.497 4.934 5.250 1.00 94.44 145 ALA A CA 1
ATOM 1097 C C . ALA A 1 145 ? -10.288 6.062 4.577 1.00 94.44 145 ALA A C 1
ATOM 1099 O O . ALA A 1 145 ? -10.487 6.015 3.362 1.00 94.44 145 ALA A O 1
ATOM 1100 N N . GLU A 1 146 ? -10.678 7.096 5.325 1.00 93.94 146 GLU A N 1
ATOM 1101 C CA . GLU A 1 146 ? -11.313 8.302 4.786 1.00 93.94 146 GLU A CA 1
ATOM 1102 C C . GLU A 1 146 ? -10.378 9.027 3.812 1.00 93.94 146 GLU A C 1
ATOM 1104 O O . GLU A 1 146 ? -10.742 9.250 2.654 1.00 93.94 146 GLU A O 1
ATOM 1109 N N . GLU A 1 147 ? -9.147 9.319 4.243 1.00 93.06 147 GLU A N 1
ATOM 1110 C CA . GLU A 1 147 ? -8.131 9.989 3.425 1.00 93.06 147 GLU A CA 1
ATOM 1111 C C . GLU A 1 147 ? -7.799 9.174 2.158 1.00 93.06 147 GLU A C 1
ATOM 1113 O O . GLU A 1 147 ? -7.753 9.722 1.051 1.00 93.06 147 GLU A O 1
ATOM 1118 N N . GLY A 1 148 ? -7.638 7.853 2.288 1.00 90.62 148 GLY A N 1
ATOM 1119 C CA . GLY A 1 148 ? -7.377 6.942 1.172 1.00 90.62 148 GLY A CA 1
ATOM 1120 C C . GLY A 1 148 ? -8.544 6.854 0.184 1.00 90.62 148 GLY A C 1
ATOM 1121 O O . GLY A 1 148 ? -8.340 6.965 -1.028 1.00 90.62 148 GLY A O 1
ATOM 1122 N N . THR A 1 149 ? -9.775 6.734 0.689 1.00 91.62 149 THR A N 1
ATOM 1123 C CA . THR A 1 149 ? -11.002 6.717 -0.126 1.00 91.62 149 THR A CA 1
ATOM 1124 C C . THR A 1 149 ? -11.158 8.031 -0.887 1.00 91.62 149 THR A C 1
ATOM 1126 O O . THR A 1 149 ? -11.371 8.023 -2.102 1.00 91.62 149 THR A O 1
ATOM 1129 N N . ALA A 1 150 ? -10.996 9.168 -0.207 1.00 89.81 150 ALA A N 1
ATOM 1130 C CA . ALA A 1 150 ? -11.079 10.487 -0.825 1.00 89.81 150 ALA A CA 1
ATOM 1131 C C . ALA A 1 150 ? -10.024 10.665 -1.928 1.00 89.81 150 ALA A C 1
ATOM 1133 O O . ALA A 1 150 ? -10.348 11.140 -3.019 1.00 89.81 150 ALA A O 1
ATOM 1134 N N . ALA A 1 151 ? -8.782 10.228 -1.689 1.00 88.88 151 ALA A N 1
ATOM 1135 C CA . ALA A 1 151 ? -7.710 10.296 -2.680 1.00 88.88 151 ALA A CA 1
ATOM 1136 C C . ALA A 1 151 ? -8.026 9.483 -3.947 1.00 88.88 151 ALA A C 1
ATOM 1138 O O . ALA A 1 151 ? -7.785 9.960 -5.060 1.00 88.88 151 ALA A O 1
ATOM 1139 N N . ILE A 1 152 ? -8.598 8.284 -3.803 1.00 88.81 152 ILE A N 1
ATOM 1140 C CA . ILE A 1 152 ? -9.028 7.463 -4.944 1.00 88.81 152 ILE A CA 1
ATOM 1141 C C . ILE A 1 152 ? -10.153 8.159 -5.715 1.00 88.81 152 ILE A C 1
ATOM 1143 O O . ILE A 1 152 ? -10.066 8.281 -6.937 1.00 88.81 152 ILE A O 1
ATOM 1147 N N . LEU A 1 153 ? -11.183 8.645 -5.016 1.00 86.62 153 LEU A N 1
ATOM 1148 C CA . LEU A 1 153 ? -12.342 9.287 -5.644 1.00 86.62 153 LEU A CA 1
ATOM 1149 C C . LEU A 1 153 ? -11.949 10.559 -6.403 1.00 86.62 153 LEU A C 1
ATOM 1151 O O . LEU A 1 153 ? -12.401 10.762 -7.530 1.00 86.62 153 LEU A O 1
ATOM 1155 N N . LEU A 1 154 ? -11.069 11.385 -5.827 1.00 84.94 154 LEU A N 1
ATOM 1156 C CA . LEU A 1 154 ? -10.541 12.579 -6.491 1.00 84.94 154 LEU A CA 1
ATOM 1157 C C . LEU A 1 154 ? -9.801 12.215 -7.783 1.00 84.94 154 LEU A C 1
ATOM 1159 O O . LEU A 1 154 ? -10.091 12.785 -8.836 1.00 84.94 154 LEU A O 1
ATOM 1163 N N . ARG A 1 155 ? -8.912 11.213 -7.729 1.00 88.06 155 ARG A N 1
ATOM 1164 C CA . ARG A 1 155 ? -8.190 10.733 -8.918 1.00 88.06 155 ARG A CA 1
ATOM 1165 C C . ARG A 1 155 ? -9.139 10.172 -9.977 1.00 88.06 155 ARG A C 1
ATOM 1167 O O . ARG A 1 155 ? -8.970 10.478 -11.156 1.00 88.06 155 ARG A O 1
ATOM 1174 N N . ALA A 1 156 ? -10.141 9.389 -9.575 1.00 82.00 156 ALA A N 1
ATOM 1175 C CA . ALA A 1 156 ? -11.131 8.812 -10.484 1.00 82.00 156 ALA A CA 1
ATOM 1176 C C . ALA A 1 156 ? -12.000 9.885 -11.164 1.00 82.00 156 ALA A C 1
ATOM 1178 O O . ALA A 1 156 ? -12.334 9.752 -12.340 1.00 82.00 156 ALA A O 1
ATOM 1179 N N . ALA A 1 157 ? -12.306 10.978 -10.461 1.00 78.69 157 ALA A N 1
ATOM 1180 C CA . ALA A 1 157 ? -13.038 12.121 -11.005 1.00 78.69 157 ALA A CA 1
ATOM 1181 C C . ALA A 1 157 ? -12.209 12.981 -11.983 1.00 78.69 157 ALA A C 1
ATOM 1183 O O . ALA A 1 157 ? -12.715 13.970 -12.511 1.00 78.69 157 ALA A O 1
ATOM 1184 N N . GLY A 1 158 ? -10.931 12.652 -12.211 1.00 64.62 158 GLY A N 1
ATOM 1185 C CA . GLY A 1 158 ? -10.020 13.471 -13.013 1.00 64.62 158 GLY A CA 1
ATOM 1186 C C . GLY A 1 158 ? -9.616 14.778 -12.325 1.00 64.62 158 GLY A C 1
ATOM 1187 O O . GLY A 1 158 ? -8.956 15.618 -12.941 1.00 64.62 158 GLY A O 1
ATOM 1188 N N . ALA A 1 159 ? -9.976 14.952 -11.051 1.00 55.19 159 ALA A N 1
ATOM 1189 C CA . ALA A 1 159 ? -9.440 16.019 -10.235 1.00 55.19 159 ALA A CA 1
ATOM 1190 C C . ALA A 1 159 ? -7.997 15.647 -9.877 1.00 55.19 159 ALA A C 1
ATOM 1192 O O . ALA A 1 159 ? -7.731 14.635 -9.228 1.00 55.19 159 ALA A O 1
ATOM 1193 N N . SER A 1 160 ? -7.041 16.481 -10.291 1.00 44.19 160 SER A N 1
ATOM 1194 C CA . SER A 1 160 ? -5.735 16.477 -9.632 1.00 44.19 160 SER A CA 1
ATOM 1195 C C . SER A 1 160 ? -6.005 16.665 -8.134 1.00 44.19 160 SER A C 1
ATOM 1197 O O . SER A 1 160 ? -6.828 17.531 -7.823 1.00 44.19 160 SER A O 1
ATOM 1199 N N . PRO A 1 161 ? -5.419 15.871 -7.219 1.00 42.47 161 PRO A N 1
ATOM 1200 C CA . PRO A 1 161 ? -5.735 15.953 -5.799 1.00 42.47 161 PRO A CA 1
ATOM 1201 C C . PRO A 1 161 ? -5.336 17.337 -5.279 1.00 42.47 161 PRO A C 1
ATOM 1203 O O . PRO A 1 161 ? -4.190 17.597 -4.918 1.00 42.47 161 PRO A O 1
ATOM 1206 N N . GLY A 1 162 ? -6.295 18.258 -5.315 1.00 37.16 162 GLY A N 1
ATOM 1207 C CA . GLY A 1 162 ? -6.214 19.556 -4.688 1.00 37.16 162 GLY A CA 1
ATOM 1208 C C . GLY A 1 162 ? -6.351 19.312 -3.203 1.00 37.16 162 GLY A C 1
ATOM 1209 O O . GLY A 1 162 ? -7.436 19.000 -2.722 1.00 37.16 162 GLY A O 1
ATOM 1210 N N . VAL A 1 163 ? -5.238 19.409 -2.484 1.00 38.28 163 VAL A N 1
ATOM 1211 C CA . VAL A 1 163 ? -5.271 19.517 -1.029 1.00 38.28 163 VAL A CA 1
ATOM 1212 C C . VAL A 1 163 ? -6.181 20.707 -0.697 1.00 38.28 163 VAL A C 1
ATOM 1214 O O . VAL A 1 163 ? -5.987 21.773 -1.294 1.00 38.28 163 VAL A O 1
ATOM 1217 N N . PRO A 1 164 ? -7.169 20.572 0.206 1.00 34.41 164 PRO A N 1
ATOM 1218 C CA . PRO A 1 164 ? -7.877 21.733 0.716 1.00 34.41 164 PRO A CA 1
ATOM 1219 C C . PRO A 1 164 ? -6.833 22.683 1.300 1.00 34.41 164 PRO A C 1
ATOM 1221 O O . PRO A 1 164 ? -6.115 22.332 2.234 1.00 34.41 164 PRO A O 1
ATOM 1224 N N . VAL A 1 165 ? -6.700 23.869 0.706 1.00 36.59 165 VAL A N 1
ATOM 1225 C CA . VAL A 1 165 ? -5.911 24.949 1.295 1.00 36.59 165 VAL A CA 1
ATOM 1226 C C . VAL A 1 165 ? -6.579 25.240 2.637 1.00 36.59 165 VAL A C 1
ATOM 1228 O O . VAL A 1 165 ? -7.750 25.622 2.622 1.00 36.59 165 VAL A O 1
ATOM 1231 N N . PRO A 1 166 ? -5.918 25.016 3.788 1.00 39.62 166 PRO A N 1
ATOM 1232 C CA . PRO A 1 166 ? -6.520 25.370 5.058 1.00 39.62 166 PRO A CA 1
ATOM 1233 C C . PRO A 1 166 ? -6.792 26.872 5.023 1.00 39.62 166 PRO A C 1
ATOM 1235 O O . PRO A 1 166 ? -5.864 27.673 4.867 1.00 39.62 166 PRO A O 1
ATOM 1238 N N . GLU A 1 167 ? -8.068 27.252 5.125 1.00 33.12 167 GLU A N 1
ATOM 1239 C CA . GLU A 1 167 ? -8.416 28.625 5.458 1.00 33.12 167 GLU A CA 1
ATOM 1240 C C . GLU A 1 167 ? -7.643 28.975 6.732 1.00 33.12 167 GLU A C 1
ATOM 1242 O O . GLU A 1 167 ? -7.674 28.203 7.697 1.00 33.12 167 GLU A O 1
ATOM 1247 N N . PRO A 1 168 ? -6.880 30.078 6.741 1.00 37.31 168 PRO A N 1
ATOM 1248 C CA . PRO A 1 168 ? -6.075 30.426 7.892 1.00 37.31 168 PRO A CA 1
ATOM 1249 C C . PRO A 1 168 ? -7.011 30.861 9.021 1.00 37.31 168 PRO A C 1
ATOM 1251 O O . PRO A 1 168 ? -7.322 32.040 9.174 1.00 37.31 168 PRO A O 1
ATOM 1254 N N . THR A 1 169 ? -7.446 29.908 9.845 1.00 40.66 169 THR A N 1
ATOM 1255 C CA . THR A 1 169 ? -7.923 30.208 11.191 1.00 40.66 169 THR A CA 1
ATOM 1256 C C . THR A 1 169 ? -6.735 30.764 11.950 1.00 40.66 169 THR A C 1
ATOM 1258 O O . THR A 1 169 ? -5.730 30.080 12.158 1.00 40.66 169 THR A O 1
ATOM 1261 N N . GLY A 1 170 ? -6.838 32.058 12.243 1.00 44.88 170 GLY A N 1
ATOM 1262 C CA . GLY A 1 170 ? -5.763 32.878 12.760 1.00 44.88 170 GLY A CA 1
ATOM 1263 C C . GLY A 1 170 ? -5.062 32.242 13.948 1.00 44.88 170 GLY A C 1
ATOM 1264 O O . GLY A 1 170 ? -5.700 31.855 14.917 1.00 44.88 170 GLY A O 1
ATOM 1265 N N . LEU A 1 171 ? -3.740 32.183 13.851 1.00 38.94 171 LEU A N 1
ATOM 1266 C CA . LEU A 1 171 ? -2.814 32.300 14.966 1.00 38.94 171 LEU A CA 1
ATOM 1267 C C . LEU A 1 171 ? -1.457 32.672 14.361 1.00 38.94 171 LEU A C 1
ATOM 1269 O O . LEU A 1 171 ? -0.715 31.843 13.835 1.00 38.94 171 LEU A O 1
ATOM 1273 N N . GLU A 1 172 ? -1.182 33.976 14.391 1.00 46.03 172 GLU A N 1
ATOM 1274 C CA . GLU A 1 172 ? 0.166 34.533 14.380 1.00 46.03 172 GLU A CA 1
ATOM 1275 C C . GLU A 1 172 ? 1.035 33.758 15.372 1.00 46.03 172 GLU A C 1
ATOM 1277 O O . GLU A 1 172 ? 0.840 33.868 16.584 1.00 46.03 172 GLU A O 1
ATOM 1282 N N . LYS A 1 173 ? 1.984 32.976 14.856 1.00 43.88 173 LYS A N 1
ATOM 1283 C CA . LYS A 1 173 ? 3.332 32.773 15.406 1.00 43.88 173 LYS A CA 1
ATOM 1284 C C . LYS A 1 173 ? 4.045 31.730 14.552 1.00 43.88 173 LYS A C 1
ATOM 1286 O O . LYS A 1 173 ? 3.850 30.535 14.728 1.00 43.88 173 LYS A O 1
ATOM 1291 N N . ASP A 1 174 ? 4.841 32.226 13.605 1.00 49.34 174 ASP A N 1
ATOM 1292 C CA . ASP A 1 174 ? 6.263 31.887 13.402 1.00 49.34 174 ASP A CA 1
ATOM 1293 C C . ASP A 1 174 ? 6.657 31.909 11.903 1.00 49.34 174 ASP A C 1
ATOM 1295 O O . ASP A 1 174 ? 6.825 30.892 11.222 1.00 49.34 174 ASP A O 1
ATOM 1299 N N . ASP A 1 175 ? 6.803 33.124 11.361 1.00 48.16 175 ASP A N 1
ATOM 1300 C CA . ASP A 1 175 ? 7.029 33.404 9.931 1.00 48.16 175 ASP A CA 1
ATOM 1301 C C . ASP A 1 175 ? 8.377 32.917 9.373 1.00 48.16 175 ASP A C 1
ATOM 1303 O O . ASP A 1 175 ? 8.616 33.004 8.161 1.00 48.16 175 ASP A O 1
ATOM 1307 N N . LYS A 1 176 ? 9.295 32.437 10.220 1.00 47.44 176 LYS A N 1
ATOM 1308 C CA . LYS A 1 176 ? 10.591 31.895 9.776 1.00 47.44 176 LYS A CA 1
ATOM 1309 C C . LYS A 1 176 ? 10.522 30.402 9.469 1.00 47.44 176 LYS A C 1
ATOM 1311 O O . LYS A 1 176 ? 11.116 29.975 8.479 1.00 47.44 176 LYS A O 1
ATOM 1316 N N . VAL A 1 177 ? 9.762 29.634 10.250 1.00 45.75 177 VAL A N 1
ATOM 1317 C CA . VAL A 1 177 ? 9.572 28.191 10.029 1.00 45.75 177 VAL A CA 1
ATOM 1318 C C . VAL A 1 177 ? 8.697 27.959 8.797 1.00 45.75 177 VAL A C 1
ATOM 1320 O O . VAL A 1 177 ? 9.051 27.163 7.929 1.00 45.75 177 VAL A O 1
ATOM 1323 N N . LYS A 1 178 ? 7.630 28.755 8.642 1.00 44.84 178 LYS A N 1
ATOM 1324 C CA . LYS A 1 178 ? 6.720 28.680 7.490 1.00 44.84 178 LYS A CA 1
ATOM 1325 C C . LYS A 1 178 ? 7.431 28.958 6.160 1.00 44.84 178 LYS A C 1
ATOM 1327 O O . LYS A 1 178 ? 7.305 28.189 5.218 1.00 44.84 178 LYS A O 1
ATOM 1332 N N . ARG A 1 179 ? 8.301 29.978 6.113 1.00 51.19 179 ARG A N 1
ATOM 1333 C CA . ARG A 1 179 ? 9.101 30.294 4.914 1.00 51.19 179 ARG A CA 1
ATOM 1334 C C . ARG A 1 179 ? 10.173 29.255 4.587 1.00 51.19 179 ARG A C 1
ATOM 1336 O O . ARG A 1 179 ? 10.535 29.140 3.420 1.00 51.19 179 ARG A O 1
ATOM 1343 N N . ALA A 1 180 ? 10.699 28.531 5.574 1.00 50.62 180 ALA A N 1
ATOM 1344 C CA . ALA A 1 180 ? 11.659 27.458 5.327 1.00 50.62 180 ALA A CA 1
ATOM 1345 C C . ALA A 1 180 ? 10.964 26.214 4.755 1.00 50.62 180 ALA A C 1
ATOM 1347 O O . ALA A 1 180 ? 11.442 25.671 3.762 1.00 50.62 180 ALA A O 1
ATOM 1348 N N . ILE A 1 181 ? 9.816 25.837 5.330 1.00 50.97 181 ILE A N 1
ATOM 1349 C CA . ILE A 1 181 ? 9.005 24.689 4.900 1.00 50.97 181 ILE A CA 1
ATOM 1350 C C . ILE A 1 181 ? 8.366 24.947 3.531 1.00 50.97 181 ILE A C 1
ATOM 1352 O O . ILE A 1 181 ? 8.455 24.092 2.656 1.00 50.97 181 ILE A O 1
ATOM 1356 N N . ASP A 1 182 ? 7.817 26.140 3.286 1.00 48.56 182 ASP A N 1
ATOM 1357 C CA . ASP A 1 182 ? 7.241 26.480 1.979 1.00 48.56 182 ASP A CA 1
ATOM 1358 C C . ASP A 1 182 ? 8.302 26.459 0.878 1.00 48.56 182 ASP A C 1
ATOM 1360 O O . ASP A 1 182 ? 8.044 26.007 -0.234 1.00 48.56 182 ASP A O 1
ATOM 1364 N N . ARG A 1 183 ? 9.534 26.892 1.172 1.00 47.28 183 ARG A N 1
ATOM 1365 C CA . ARG A 1 183 ? 10.594 26.912 0.161 1.00 47.28 183 ARG A CA 1
ATOM 1366 C C . ARG A 1 183 ? 11.074 25.494 -0.159 1.00 47.28 183 ARG A C 1
ATOM 1368 O O . ARG A 1 183 ? 11.165 25.162 -1.336 1.00 47.28 183 ARG A O 1
ATOM 1375 N N . THR A 1 184 ? 11.331 24.642 0.835 1.00 48.03 184 THR A N 1
ATOM 1376 C CA . THR A 1 184 ? 11.734 23.241 0.589 1.00 48.03 184 THR A CA 1
ATOM 1377 C C . THR A 1 184 ? 10.621 22.416 -0.045 1.00 48.03 184 THR A C 1
ATOM 1379 O O . THR A 1 184 ? 10.902 21.621 -0.942 1.00 48.03 184 THR A O 1
ATOM 1382 N N . MET A 1 185 ? 9.365 22.643 0.342 1.00 45.97 185 MET A N 1
ATOM 1383 C CA . MET A 1 185 ? 8.222 21.952 -0.248 1.00 45.97 185 MET A CA 1
ATOM 1384 C C . MET A 1 185 ? 8.013 22.377 -1.707 1.00 45.97 185 MET A C 1
ATOM 1386 O O . MET A 1 185 ? 7.849 21.518 -2.569 1.00 45.97 185 MET A O 1
ATOM 1390 N N . VAL A 1 186 ? 8.134 23.670 -2.030 1.00 51.94 186 VAL A N 1
ATOM 1391 C CA . VAL A 1 186 ? 8.084 24.152 -3.423 1.00 51.94 186 VAL A CA 1
ATOM 1392 C C . VAL A 1 186 ? 9.216 23.554 -4.266 1.00 51.94 186 VAL A C 1
ATOM 1394 O O . VAL A 1 186 ? 8.961 23.115 -5.384 1.00 51.94 186 VAL A O 1
ATOM 1397 N N . TRP A 1 187 ? 10.443 23.446 -3.742 1.00 46.03 187 TRP A N 1
ATOM 1398 C CA . TRP A 1 187 ? 11.547 22.803 -4.471 1.00 46.03 187 TRP A CA 1
ATOM 1399 C C . TRP A 1 187 ? 11.330 21.299 -4.685 1.00 46.03 187 TRP A C 1
ATOM 1401 O O . TRP A 1 187 ? 11.620 20.798 -5.773 1.00 46.03 187 TRP A O 1
ATOM 1411 N N . ALA A 1 188 ? 10.770 20.590 -3.701 1.00 52.41 188 ALA A N 1
ATOM 1412 C CA . ALA A 1 188 ? 10.409 19.180 -3.847 1.00 52.41 188 ALA A CA 1
ATOM 1413 C C . ALA A 1 188 ? 9.335 18.981 -4.932 1.00 52.41 188 ALA A C 1
ATOM 1415 O O . ALA A 1 188 ? 9.460 18.091 -5.774 1.00 52.41 188 ALA A O 1
ATOM 1416 N N . TRP A 1 189 ? 8.329 19.858 -4.990 1.00 52.09 189 TRP A N 1
ATOM 1417 C CA . TRP A 1 189 ? 7.284 19.798 -6.017 1.00 52.09 189 TRP A CA 1
ATOM 1418 C C . TRP A 1 189 ? 7.777 20.198 -7.409 1.00 52.09 189 TRP A C 1
ATOM 1420 O O . TRP A 1 189 ? 7.383 19.575 -8.395 1.00 52.09 189 TRP A O 1
ATOM 1430 N N . VAL A 1 190 ? 8.691 21.168 -7.508 1.00 58.09 190 VAL A N 1
ATOM 1431 C CA . VAL A 1 190 ? 9.363 21.499 -8.775 1.00 58.09 190 VAL A CA 1
ATOM 1432 C C . VAL A 1 190 ? 10.184 20.306 -9.271 1.00 58.09 190 VAL A C 1
ATOM 1434 O O . VAL A 1 190 ? 10.109 19.979 -10.452 1.00 58.09 190 VAL A O 1
ATOM 1437 N N . ALA A 1 191 ? 10.896 19.597 -8.390 1.00 53.75 191 ALA A N 1
ATOM 1438 C CA . ALA A 1 191 ? 11.649 18.399 -8.768 1.00 53.75 191 ALA A CA 1
ATOM 1439 C C . ALA A 1 191 ? 10.734 17.276 -9.291 1.00 53.75 191 ALA A C 1
ATOM 1441 O O . ALA A 1 191 ? 11.013 16.688 -10.338 1.00 53.75 191 ALA A O 1
ATOM 1442 N N . VAL A 1 192 ? 9.601 17.030 -8.626 1.00 62.91 192 VAL A N 1
ATOM 1443 C CA . VAL A 1 192 ? 8.595 16.050 -9.078 1.00 62.91 192 VAL A CA 1
ATOM 1444 C C . VAL A 1 192 ? 7.975 16.462 -10.419 1.00 62.91 192 VAL A C 1
ATOM 1446 O O . VAL A 1 192 ? 7.851 15.633 -11.323 1.00 62.91 192 VAL A O 1
ATOM 1449 N N . GLY A 1 193 ? 7.649 17.746 -10.595 1.00 55.53 193 GLY A N 1
ATOM 1450 C CA . GLY A 1 193 ? 7.119 18.283 -11.852 1.00 55.53 193 GLY A CA 1
ATOM 1451 C C . GLY A 1 193 ? 8.106 18.169 -13.018 1.00 55.53 193 GLY A C 1
ATOM 1452 O O . GLY A 1 193 ? 7.725 17.764 -14.117 1.00 55.53 193 GLY A O 1
ATOM 1453 N N . VAL A 1 194 ? 9.390 18.444 -12.775 1.00 65.31 194 VAL A N 1
ATOM 1454 C CA . VAL A 1 194 ? 10.462 18.299 -13.775 1.00 65.31 194 VAL A CA 1
ATOM 1455 C C . VAL A 1 194 ? 10.640 16.835 -14.175 1.00 65.31 194 VAL A C 1
ATOM 1457 O O . VAL A 1 194 ? 10.724 16.537 -15.367 1.00 65.31 194 VAL A O 1
ATOM 1460 N N . LEU A 1 195 ? 10.620 15.905 -13.218 1.00 63.88 195 LEU A N 1
ATOM 1461 C CA . LEU A 1 195 ? 10.701 14.472 -13.510 1.00 63.88 195 LEU A CA 1
ATOM 1462 C C . LEU A 1 195 ? 9.499 13.983 -14.326 1.00 63.88 195 LEU A C 1
ATOM 1464 O O . LEU A 1 195 ? 9.680 13.226 -15.282 1.00 63.88 195 LEU A O 1
ATOM 1468 N N . ALA A 1 196 ? 8.289 14.458 -14.018 1.00 62.66 196 ALA A N 1
ATOM 1469 C CA . ALA A 1 196 ? 7.091 14.150 -14.797 1.00 62.66 196 ALA A CA 1
ATOM 1470 C C . ALA A 1 196 ? 7.181 14.697 -16.235 1.00 62.66 196 ALA A C 1
ATOM 1472 O O . ALA A 1 196 ? 6.888 13.972 -17.190 1.00 62.66 196 ALA A O 1
ATOM 1473 N N . ALA A 1 197 ? 7.654 15.935 -16.410 1.00 61.25 197 ALA A N 1
ATOM 1474 C CA . ALA A 1 197 ? 7.838 16.550 -17.724 1.00 61.25 197 ALA A CA 1
ATOM 1475 C C . ALA A 1 197 ? 8.899 15.821 -18.568 1.00 61.25 197 ALA A C 1
ATOM 1477 O O . ALA A 1 197 ? 8.668 15.554 -19.749 1.00 61.25 197 ALA A O 1
ATOM 1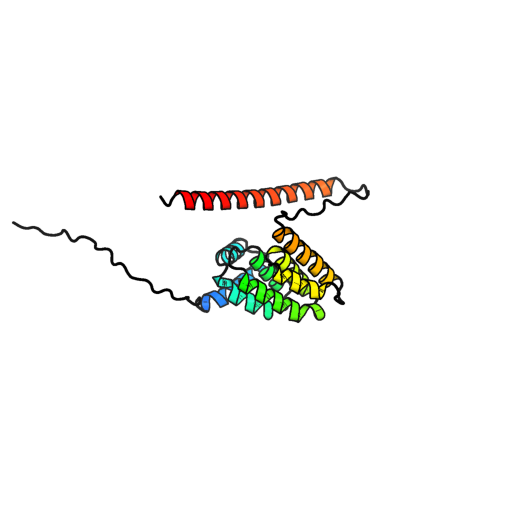478 N N . ILE A 1 198 ? 10.023 15.422 -17.960 1.00 69.69 198 ILE A N 1
ATOM 1479 C CA . ILE A 1 198 ? 11.055 14.598 -18.613 1.00 69.69 198 ILE A CA 1
ATOM 1480 C C . ILE A 1 198 ? 10.469 13.246 -19.035 1.00 69.69 198 ILE A C 1
ATOM 1482 O O . ILE A 1 198 ? 10.711 12.791 -20.155 1.00 69.69 198 ILE A O 1
ATOM 1486 N N . ARG A 1 199 ? 9.642 12.622 -18.187 1.00 58.38 199 ARG A N 1
ATOM 1487 C CA . ARG A 1 199 ? 8.968 11.356 -18.509 1.00 58.38 199 ARG A CA 1
ATOM 1488 C C . ARG A 1 199 ? 8.047 11.490 -19.720 1.00 58.38 199 ARG A C 1
ATOM 1490 O O . ARG A 1 199 ? 8.103 10.657 -20.622 1.00 58.38 199 ARG A O 1
ATOM 1497 N N . ILE A 1 200 ? 7.240 12.550 -19.770 1.00 68.44 200 ILE A N 1
ATOM 1498 C CA . ILE A 1 200 ? 6.346 12.833 -20.902 1.00 68.44 200 ILE A CA 1
ATOM 1499 C C . ILE A 1 200 ? 7.167 13.096 -22.170 1.00 68.44 200 ILE A C 1
ATOM 1501 O O . ILE A 1 200 ? 6.876 12.518 -23.218 1.00 68.44 200 ILE A O 1
ATOM 1505 N N . ALA A 1 201 ? 8.233 13.896 -22.079 1.00 62.06 201 ALA A N 1
ATOM 1506 C CA . ALA A 1 201 ? 9.114 14.189 -23.208 1.00 62.06 201 ALA A CA 1
ATOM 1507 C C . ALA A 1 201 ? 9.793 12.923 -23.763 1.00 62.06 201 ALA A C 1
ATOM 1509 O O . ALA A 1 201 ? 9.833 12.736 -24.979 1.00 62.06 201 ALA A O 1
ATOM 1510 N N . LEU A 1 202 ? 10.250 12.011 -22.897 1.00 70.56 202 LEU A N 1
ATOM 1511 C CA . LEU A 1 202 ? 10.830 10.722 -23.296 1.00 70.56 202 LEU A CA 1
ATOM 1512 C C . LEU A 1 202 ? 9.804 9.796 -23.959 1.00 70.56 202 LEU A C 1
ATOM 1514 O O . LEU A 1 202 ? 10.121 9.131 -24.949 1.00 70.56 202 LEU A O 1
ATOM 1518 N N . VAL A 1 203 ? 8.565 9.768 -23.460 1.00 73.44 203 VAL A N 1
ATOM 1519 C CA . VAL A 1 203 ? 7.470 8.998 -24.074 1.00 73.44 203 VAL A CA 1
ATOM 1520 C C . VAL A 1 203 ? 7.118 9.558 -25.457 1.00 73.44 203 VAL A C 1
ATOM 1522 O O . VAL A 1 203 ? 6.942 8.788 -26.405 1.00 73.44 203 VAL A O 1
ATOM 1525 N N . VAL A 1 204 ? 7.074 10.884 -25.607 1.00 68.44 204 VAL A N 1
ATOM 1526 C CA . VAL A 1 204 ? 6.813 11.553 -26.891 1.00 68.44 204 VAL A CA 1
ATOM 1527 C C . VAL A 1 204 ? 7.967 11.336 -27.878 1.00 68.44 204 VAL A C 1
ATOM 1529 O O . VAL A 1 204 ? 7.719 11.010 -29.041 1.00 68.44 204 VAL A O 1
ATOM 1532 N N . ALA A 1 205 ? 9.220 11.425 -27.428 1.00 65.25 205 ALA A N 1
ATOM 1533 C CA . ALA A 1 205 ? 10.398 11.158 -28.254 1.00 65.25 205 ALA A CA 1
ATOM 1534 C C . ALA A 1 205 ? 10.445 9.695 -28.739 1.00 65.25 205 ALA A C 1
ATOM 1536 O O . ALA A 1 205 ? 10.655 9.446 -29.926 1.00 65.25 205 ALA A O 1
ATOM 1537 N N . ARG A 1 206 ? 10.138 8.721 -27.867 1.00 63.44 206 ARG A N 1
ATOM 1538 C CA . ARG A 1 206 ? 10.036 7.293 -28.240 1.00 63.44 206 ARG A CA 1
ATOM 1539 C C . ARG A 1 206 ? 8.892 6.986 -29.210 1.00 63.44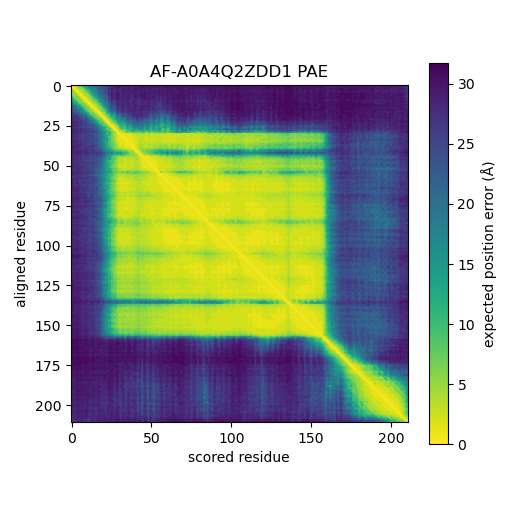 206 ARG A C 1
ATOM 1541 O O . ARG A 1 206 ? 8.964 5.987 -29.926 1.00 63.44 206 ARG A O 1
ATOM 1548 N N . ARG A 1 207 ? 7.830 7.798 -29.228 1.00 62.53 207 ARG A N 1
ATOM 1549 C CA . ARG A 1 207 ? 6.736 7.678 -30.209 1.00 62.53 207 ARG A CA 1
ATOM 1550 C C . ARG A 1 207 ? 7.070 8.332 -31.551 1.00 62.53 207 ARG A C 1
ATOM 1552 O O . ARG A 1 207 ? 6.581 7.857 -32.567 1.00 62.53 207 ARG A O 1
ATOM 1559 N N . ARG A 1 208 ? 7.913 9.370 -31.573 1.00 55.47 208 ARG A N 1
ATOM 1560 C CA . ARG A 1 208 ? 8.355 10.034 -32.814 1.00 55.47 208 ARG A CA 1
ATOM 1561 C C . ARG A 1 208 ? 9.520 9.339 -33.526 1.00 55.47 208 ARG A C 1
ATOM 1563 O O . ARG A 1 208 ? 9.628 9.493 -34.730 1.00 55.47 208 ARG A O 1
ATOM 1570 N N . GLY A 1 209 ? 10.346 8.557 -32.828 1.00 49.91 209 GLY A N 1
ATOM 1571 C CA . GLY A 1 209 ? 11.451 7.784 -33.426 1.00 49.91 209 GLY A CA 1
ATOM 1572 C C . GLY A 1 209 ? 11.066 6.424 -34.032 1.00 49.91 209 GLY A C 1
ATOM 1573 O O . GLY A 1 209 ? 11.948 5.625 -34.326 1.00 49.91 209 GLY A O 1
ATOM 1574 N N . ARG A 1 210 ? 9.766 6.125 -34.158 1.00 47.22 210 ARG A N 1
ATOM 1575 C CA . ARG A 1 210 ? 9.224 4.920 -34.813 1.00 47.22 210 ARG A CA 1
ATOM 1576 C C . ARG A 1 210 ? 8.430 5.301 -36.070 1.00 47.22 210 ARG A C 1
ATOM 1578 O O . ARG A 1 210 ? 7.244 4.999 -36.142 1.00 47.22 210 ARG A O 1
ATOM 1585 N N . TRP A 1 211 ? 9.079 5.995 -37.002 1.00 44.34 211 TRP A N 1
ATOM 1586 C CA . TRP A 1 211 ? 8.679 6.158 -38.405 1.00 44.34 211 TRP A CA 1
ATOM 1587 C C . TRP A 1 211 ? 9.941 6.226 -39.258 1.00 44.34 211 TRP A C 1
ATOM 1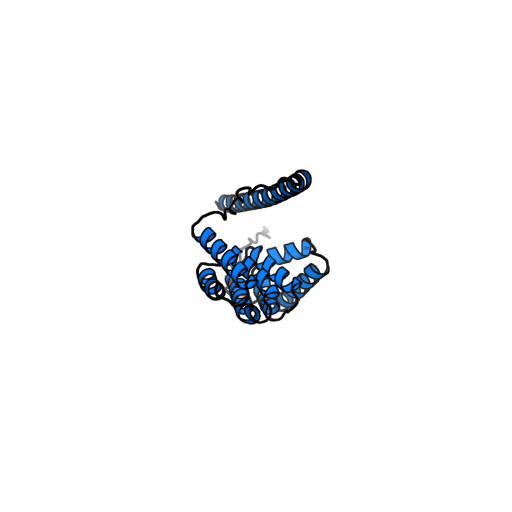589 O O . TRP A 1 211 ? 10.874 6.945 -38.834 1.00 44.34 211 TRP A O 1
#

Secondary structure (DSSP, 8-state):
---------------------PPPHHHHHHHHHHHHHHHHTT--HHHHHHHHHHGGGTHHHHHHHHHH---HHHHHHHHHHHHHS-S-SHHHHHHHHHHHHHHTTT-HHHHHHHHHHHHHH--HHHHHHHHTTTT-S-HHHHHHHHHHHHHHHHHHTT----------------HHHHHHHHHHHHHHHHHHHHHHHHHHHHHHHHHHT--

pLDDT: mean 72.61, std 22.55, range [27.34, 98.31]

Mean predicted aligned error: 16.42 Å

Foldseek 3Di:
DDDDDDDDDDDPPDDDDDDDDLQPVVLLVVLLVLLVCCLVVVHPVVSLVVLLACAPNHLVSLLVCCQVDPDLSSVLSSLVSLLRHPHDNPSVLVSLLVSCVVPCVPPVVSNLSSLQSCLRPPEQVSLVSLVVCLPPPDPSSNVSSVSSNVSRVCVVVVHPPDDPPPPPPDDDDDVVVVVVCVVVVVVVVVVVVVVVVVVVVVVVVVVVVPD